Protein AF-A0A9D6QDW4-F1 (afdb_monomer_lite)

Radius of gyration: 52.54 Å; chains: 1; bounding box: 96×68×148 Å

Foldseek 3Di:
DVCLVVLLVVLLVVLLLQLLQVQQVVPDDPPDPRPPQSVVCCVPPVCVSVVDPVSVVSSVVSNVVSVVVSVVVVCPVPVPPPVVVVVVVVVVVVVVLVVVLVVVVVVLVVVLVVLVVVLVVLLVVLVVVLVVLVVVLVVLVVCQVVQVVVLVVVLVVVQVVLVVVQVVDCVPDPDDDDPCSVPRPCPVPDPDHSVVVSVVSVVVSVVSVVVSVVVVVVSVVVNVVSVVVSVCCVPPPVVVVSVVVVVVVVVVVVVVPPPDPDPPPPPPPDDDDDDPDDDDDDDDDDDDDDDDDDDDDDDDDDDDDDDD

Sequence (308 aa):
MPALVLGGLLLLLFAFYIAHYRYALSHSALDAPVPDNILTSIAVHPFEPFQQLESLLLFVIALLIGIFSIARGAHWDDPYPGYGPRHRRVEEARERAHFVVQRLSNDVDSAKEAADEALSEVGRKSAEMVGSLRRAIARTQDNATAWDFTAAQMIAEGRDAIEIYRDANRAARSSPAPGYFDEDAFEDTEPLKSAEVLDALTTAFSRATSNITACKSQLAGARAQLEAEYHSFYDDELAPFLKGIENAATVHVRTEFSDAPGPRSRVDLTAPEDDFEAEDEEDETELEAEEIAPRTSLSFFSRRGARH

Secondary structure (DSSP, 8-state):
-HHHHHHHHHHHHHHHHHHHHHHHHHSS-TTSPP-TTHHHHHHH-TTGGGGSHHHHHHHHHHHHHHHHHHHHHTTSS-SSTTHHHHHHHHHHHHHHHHHHHHHHHHHHHHHHHHHHHHHHHHHHHHHHHHHHHHHHHHHHHHHHHHHHHHHHHHHHHHHHHHHHHHHHHHHH-SSPPPGGGGS-TTTT-PPPPHHHHHHHHHHHHHHHHHHHHHHHHHHHHHHHHHHHHHHHIIIIIIHHHHHHHHHHHHHHHHHHT--S------------------------------------------------

Structure (mmCIF, N/CA/C/O backbone):
data_AF-A0A9D6QDW4-F1
#
_entry.id   AF-A0A9D6QDW4-F1
#
loop_
_atom_site.group_PDB
_atom_site.id
_atom_site.type_symbol
_atom_site.label_atom_id
_atom_site.label_alt_id
_atom_site.label_comp_id
_atom_site.label_asym_id
_atom_site.label_entity_id
_atom_site.label_seq_id
_atom_site.pdbx_PDB_ins_code
_atom_site.Cartn_x
_atom_site.Cartn_y
_atom_site.Cartn_z
_atom_site.occupancy
_atom_site.B_iso_or_equiv
_atom_site.auth_seq_id
_atom_site.auth_comp_id
_atom_site.auth_asym_id
_atom_site.auth_atom_id
_atom_site.pdbx_PDB_model_num
ATOM 1 N N . MET A 1 1 ? 18.714 0.525 -55.223 1.00 56.41 1 MET A N 1
ATOM 2 C CA . MET A 1 1 ? 18.776 -0.076 -56.577 1.00 56.41 1 MET A CA 1
ATOM 3 C C . MET A 1 1 ? 17.885 0.623 -57.609 1.00 56.41 1 MET A C 1
ATOM 5 O O . MET A 1 1 ? 18.456 1.063 -58.600 1.00 56.41 1 MET A O 1
ATOM 9 N N . PRO A 1 2 ? 16.561 0.818 -57.423 1.00 73.38 2 PRO A N 1
ATOM 10 C CA . PRO A 1 2 ? 15.719 1.409 -58.478 1.00 73.38 2 PRO A CA 1
ATOM 11 C C . PRO A 1 2 ? 16.101 2.859 -58.830 1.00 73.38 2 PRO A C 1
ATOM 13 O O . PRO A 1 2 ? 16.116 3.217 -60.002 1.00 73.38 2 PRO A O 1
ATOM 16 N N . ALA A 1 3 ? 16.510 3.664 -57.842 1.00 73.50 3 ALA A N 1
ATOM 17 C CA . ALA A 1 3 ? 16.919 5.055 -58.058 1.00 73.50 3 ALA A CA 1
ATOM 18 C C . ALA A 1 3 ? 18.211 5.206 -58.888 1.00 73.50 3 ALA A C 1
ATOM 20 O O . ALA A 1 3 ? 18.312 6.123 -59.696 1.00 73.50 3 ALA A O 1
ATOM 21 N N . LEU A 1 4 ? 19.177 4.289 -58.741 1.00 79.75 4 LEU A N 1
ATOM 22 C CA . LEU A 1 4 ? 20.425 4.309 -59.519 1.00 79.75 4 LEU A CA 1
ATOM 23 C C . LEU A 1 4 ? 20.189 3.910 -60.977 1.00 79.75 4 LEU A C 1
ATOM 25 O O . LEU A 1 4 ? 20.747 4.529 -61.877 1.00 79.75 4 LEU A O 1
ATOM 29 N N . VAL A 1 5 ? 19.336 2.909 -61.209 1.00 83.50 5 VAL A N 1
ATOM 30 C CA . VAL A 1 5 ? 18.963 2.473 -62.563 1.00 83.50 5 VAL A CA 1
ATOM 31 C C . VAL A 1 5 ? 18.177 3.570 -63.279 1.00 83.50 5 VAL A C 1
ATOM 33 O O . VAL A 1 5 ? 18.495 3.908 -64.416 1.00 83.50 5 VAL A O 1
ATOM 36 N N . LEU A 1 6 ? 17.199 4.176 -62.599 1.00 86.62 6 LEU A N 1
ATOM 37 C CA . LEU A 1 6 ? 16.407 5.274 -63.150 1.00 86.62 6 LEU A CA 1
ATOM 38 C C . LEU A 1 6 ? 17.263 6.524 -63.414 1.00 86.62 6 LEU A C 1
ATOM 40 O O . LEU A 1 6 ? 17.158 7.123 -64.481 1.00 86.62 6 LEU A O 1
ATOM 44 N N . GLY A 1 7 ? 18.141 6.890 -62.474 1.00 85.25 7 GLY A N 1
ATOM 45 C CA . GLY A 1 7 ? 19.059 8.020 -62.623 1.00 85.25 7 GLY A CA 1
ATOM 46 C C . GLY A 1 7 ? 20.078 7.810 -63.744 1.00 85.25 7 GLY A C 1
ATOM 47 O O . GLY A 1 7 ? 20.304 8.717 -64.541 1.00 85.25 7 GLY A O 1
ATOM 48 N N . GLY A 1 8 ? 20.640 6.602 -63.860 1.00 87.00 8 GLY A N 1
ATOM 49 C CA . GLY A 1 8 ? 21.545 6.236 -64.951 1.00 87.00 8 GLY A CA 1
ATOM 50 C C . GLY A 1 8 ? 20.864 6.266 -66.321 1.00 87.00 8 GLY A C 1
ATOM 51 O O . GLY A 1 8 ? 21.434 6.794 -67.274 1.00 87.00 8 GLY A O 1
ATOM 52 N N . LEU A 1 9 ? 19.623 5.773 -66.415 1.00 88.94 9 LEU A N 1
ATOM 53 C CA . LEU A 1 9 ? 18.821 5.842 -67.639 1.00 88.94 9 LEU A CA 1
ATOM 54 C C . LEU A 1 9 ? 18.536 7.295 -68.045 1.00 88.94 9 LEU A C 1
ATOM 56 O O . LEU A 1 9 ? 18.733 7.660 -69.201 1.00 88.94 9 LEU A O 1
ATOM 60 N N . LEU A 1 10 ? 18.107 8.133 -67.097 1.00 88.19 10 LEU A N 1
ATOM 61 C CA . LEU A 1 10 ? 17.785 9.538 -67.352 1.00 88.19 10 LEU A CA 1
ATOM 62 C C . LEU A 1 10 ? 19.024 10.345 -67.765 1.00 88.19 10 LEU A C 1
ATOM 64 O O . LEU A 1 10 ? 18.948 11.159 -68.682 1.00 88.19 10 LEU A O 1
ATOM 68 N N . LEU A 1 11 ? 20.174 10.072 -67.146 1.00 89.81 11 LEU A N 1
ATOM 69 C CA . LEU A 1 11 ? 21.463 10.645 -67.527 1.00 89.81 11 LEU A CA 1
ATOM 70 C C . LEU A 1 11 ? 21.844 10.261 -68.957 1.00 89.81 11 LEU A C 1
ATOM 72 O O . LEU A 1 11 ? 22.229 11.131 -69.736 1.00 89.81 11 LEU A O 1
ATOM 76 N N . LEU A 1 12 ? 21.719 8.981 -69.316 1.00 88.12 12 LEU A N 1
ATOM 77 C CA . LEU A 1 12 ? 22.044 8.499 -70.656 1.00 88.12 12 LEU A CA 1
ATOM 78 C C . LEU A 1 12 ? 21.143 9.166 -71.700 1.00 88.12 12 LEU A C 1
ATOM 80 O O . LEU A 1 12 ? 21.650 9.694 -72.686 1.00 88.12 12 LEU A O 1
ATOM 84 N N . LEU A 1 13 ? 19.832 9.230 -71.451 1.00 88.88 13 LEU A N 1
ATOM 85 C CA . LEU A 1 13 ? 18.884 9.931 -72.322 1.00 88.88 13 LEU A CA 1
ATOM 86 C C . LEU A 1 13 ? 19.234 11.416 -72.475 1.00 88.88 13 LEU A C 1
ATOM 88 O O . LEU A 1 13 ? 19.214 11.939 -73.587 1.00 88.88 13 LEU A O 1
ATOM 92 N N . PHE A 1 14 ? 19.605 12.085 -71.383 1.00 88.25 14 PHE A N 1
ATOM 93 C CA . PHE A 1 14 ? 20.001 13.490 -71.399 1.00 88.25 14 PHE A CA 1
ATOM 94 C C . PHE A 1 14 ? 21.305 13.726 -72.178 1.00 88.25 14 PHE A C 1
ATOM 96 O O . PHE A 1 14 ? 21.383 14.647 -72.991 1.00 88.25 14 PHE A O 1
ATOM 103 N N . ALA A 1 15 ? 22.314 12.872 -71.994 1.00 88.56 15 ALA A N 1
ATOM 104 C CA . ALA A 1 15 ? 23.570 12.950 -72.736 1.00 88.56 15 ALA A CA 1
ATOM 105 C C . ALA A 1 15 ? 23.348 12.709 -74.240 1.00 88.56 15 ALA A C 1
ATOM 107 O O . ALA A 1 15 ? 23.861 13.462 -75.070 1.00 88.56 15 ALA A O 1
ATOM 108 N N . PHE A 1 16 ? 22.529 11.712 -74.597 1.00 86.94 16 PHE A N 1
ATOM 109 C CA . PHE A 1 16 ? 22.128 11.452 -75.983 1.00 86.94 16 PHE A CA 1
ATOM 110 C C . PHE A 1 16 ? 21.376 12.635 -76.594 1.00 86.94 16 PHE A C 1
ATOM 112 O O . PHE A 1 16 ? 21.664 13.021 -77.728 1.00 86.94 16 PHE A O 1
ATOM 119 N N . TYR A 1 17 ? 20.458 13.236 -75.836 1.00 86.88 17 TYR A N 1
ATOM 120 C CA . TYR A 1 17 ? 19.709 14.413 -76.257 1.00 86.88 17 TYR A CA 1
ATOM 121 C C . TYR A 1 17 ? 20.633 15.597 -76.564 1.00 86.88 17 TYR A C 1
ATOM 123 O O . TYR A 1 17 ? 20.521 16.190 -77.633 1.00 86.88 17 TYR A O 1
ATOM 131 N N . ILE A 1 18 ? 21.599 15.902 -75.688 1.00 86.25 18 ILE A N 1
ATOM 132 C CA . ILE A 1 18 ? 22.571 16.987 -75.911 1.00 86.25 18 ILE A CA 1
ATOM 133 C C . ILE A 1 18 ? 23.413 16.734 -77.166 1.00 86.25 18 ILE A C 1
ATOM 135 O O . ILE A 1 18 ? 23.622 17.654 -77.958 1.00 86.25 18 ILE A O 1
ATOM 139 N N . ALA A 1 19 ? 23.882 15.500 -77.365 1.00 86.88 19 ALA A N 1
ATOM 140 C CA . ALA A 1 19 ? 24.696 15.143 -78.525 1.00 86.88 19 ALA A CA 1
ATOM 141 C C . ALA A 1 19 ? 23.929 15.337 -79.845 1.00 86.88 19 ALA A C 1
ATOM 143 O O . ALA A 1 19 ? 24.454 15.932 -80.787 1.00 86.88 19 ALA A O 1
ATOM 144 N N . HIS A 1 20 ? 22.666 14.899 -79.892 1.00 84.19 20 HIS A N 1
ATOM 145 C CA . HIS A 1 20 ? 21.803 15.058 -81.066 1.00 84.19 20 HIS A CA 1
ATOM 146 C C . HIS A 1 20 ? 21.373 16.510 -81.279 1.00 84.19 20 HIS A C 1
ATOM 148 O O . HIS A 1 20 ? 21.355 16.976 -82.414 1.00 84.19 20 HIS A O 1
ATOM 154 N N . TYR A 1 21 ? 21.094 17.250 -80.204 1.00 84.44 21 TYR A N 1
ATOM 155 C CA . TYR A 1 21 ? 20.798 18.681 -80.265 1.00 84.44 21 TYR A CA 1
ATOM 156 C C . TYR A 1 21 ? 21.977 19.465 -80.855 1.00 84.44 21 TYR A C 1
ATOM 158 O O . TYR A 1 21 ? 21.799 20.273 -81.766 1.00 84.44 21 TYR A O 1
ATOM 166 N N . ARG A 1 22 ? 23.207 19.180 -80.401 1.00 84.50 22 ARG A N 1
ATOM 167 C CA . ARG A 1 22 ? 24.418 19.809 -80.946 1.00 84.50 22 ARG A CA 1
ATOM 168 C C . ARG A 1 22 ? 24.632 19.461 -82.417 1.00 84.50 22 ARG A C 1
ATOM 170 O O . ARG A 1 22 ? 24.929 20.360 -83.199 1.00 84.50 22 ARG A O 1
ATOM 177 N N . TYR A 1 23 ? 24.492 18.189 -82.780 1.00 83.44 23 TYR A N 1
ATOM 178 C CA . TYR A 1 23 ? 24.670 17.730 -84.157 1.00 83.44 23 TYR A CA 1
ATOM 179 C C . TYR A 1 23 ? 23.640 18.341 -85.117 1.00 83.44 23 TYR A C 1
ATOM 181 O O . TYR A 1 23 ? 23.986 18.777 -86.212 1.00 83.44 23 TYR A O 1
ATOM 189 N N . ALA A 1 24 ? 22.383 18.453 -84.685 1.00 81.62 24 ALA A N 1
ATOM 190 C CA . ALA A 1 24 ? 21.341 19.084 -85.482 1.00 81.62 24 ALA A CA 1
ATOM 191 C C . ALA A 1 24 ? 21.611 20.588 -85.678 1.00 81.62 24 ALA A C 1
ATOM 193 O O . ALA A 1 24 ? 21.410 21.113 -86.772 1.00 81.62 24 ALA A O 1
ATOM 194 N N . LEU A 1 25 ? 22.143 21.275 -84.659 1.00 79.44 25 LEU A N 1
ATOM 195 C CA . LEU A 1 25 ? 22.567 22.674 -84.773 1.00 79.44 25 LEU A CA 1
ATOM 196 C C . LEU A 1 25 ? 23.769 22.873 -85.705 1.00 79.44 25 LEU A C 1
ATOM 198 O O . LEU A 1 25 ? 23.826 23.890 -86.387 1.00 79.44 25 LEU A O 1
ATOM 202 N N . SER A 1 26 ? 24.726 21.941 -85.751 1.00 76.06 26 SER A N 1
ATOM 203 C CA . SER A 1 26 ? 25.895 22.067 -86.636 1.00 76.06 26 SER A CA 1
ATOM 204 C C . SER A 1 26 ? 25.569 21.832 -88.115 1.00 76.06 26 SER A C 1
ATOM 206 O O . SER A 1 26 ? 26.317 22.299 -88.970 1.00 76.06 26 SER A O 1
ATOM 208 N N . HIS A 1 27 ? 24.455 21.155 -88.414 1.00 73.88 27 HIS A N 1
ATOM 209 C CA . HIS A 1 27 ? 23.999 20.842 -89.775 1.00 73.88 27 HIS A CA 1
ATOM 210 C C . HIS A 1 27 ? 22.782 21.673 -90.223 1.00 73.88 27 HIS A C 1
ATOM 212 O O . HIS A 1 27 ? 22.289 21.492 -91.336 1.00 73.88 27 HIS A O 1
ATOM 218 N N . SER A 1 28 ? 22.304 22.599 -89.385 1.00 71.00 28 SER A N 1
ATOM 219 C CA . SER A 1 28 ? 21.231 23.536 -89.738 1.00 71.00 28 SER A CA 1
ATOM 220 C C . SER A 1 28 ? 21.803 24.797 -90.394 1.00 71.00 28 SER A C 1
ATOM 222 O O . SER A 1 28 ? 22.840 25.313 -89.980 1.00 71.00 28 SER A O 1
ATOM 224 N N . ALA A 1 29 ? 21.130 25.314 -91.426 1.00 62.25 29 ALA A N 1
ATOM 225 C CA . ALA A 1 29 ? 21.487 26.595 -92.035 1.00 62.25 29 ALA A CA 1
ATOM 226 C C . ALA A 1 29 ? 21.288 27.746 -91.029 1.00 62.25 29 ALA A C 1
ATOM 228 O O . ALA A 1 29 ? 20.365 27.688 -90.220 1.00 62.25 29 ALA A O 1
ATOM 229 N N . LEU A 1 30 ? 22.116 28.799 -91.101 1.00 57.56 30 LEU A N 1
ATOM 230 C CA . LEU A 1 30 ? 22.137 29.895 -90.112 1.00 57.56 30 LEU A CA 1
ATOM 231 C C . LEU A 1 30 ? 20.788 30.630 -89.914 1.00 57.56 30 LEU A C 1
ATOM 233 O O . LEU A 1 30 ? 20.622 31.263 -88.877 1.00 57.56 30 LEU A O 1
ATOM 237 N N . ASP A 1 31 ? 19.840 30.511 -90.852 1.00 55.47 31 ASP A N 1
ATOM 238 C CA . ASP A 1 31 ? 18.503 31.137 -90.809 1.00 55.47 31 ASP A CA 1
ATOM 239 C C . ASP A 1 31 ? 17.338 30.133 -90.636 1.00 55.47 31 ASP A C 1
ATOM 241 O O . ASP A 1 31 ? 16.167 30.507 -90.740 1.00 55.47 31 ASP A O 1
ATOM 245 N N . ALA A 1 32 ? 17.615 28.844 -90.406 1.00 57.09 32 ALA A N 1
ATOM 246 C CA . ALA A 1 32 ? 16.566 27.837 -90.232 1.00 57.09 32 ALA A CA 1
ATOM 247 C C . ALA A 1 32 ? 16.042 27.804 -88.776 1.00 57.09 32 ALA A C 1
ATOM 249 O O . ALA A 1 32 ? 16.844 27.892 -87.842 1.00 57.09 32 ALA A O 1
ATOM 250 N N . PRO A 1 33 ? 14.719 27.643 -88.550 1.00 59.09 33 PRO A N 1
ATOM 251 C CA . PRO A 1 33 ? 14.171 27.392 -87.217 1.00 59.09 33 PRO A CA 1
ATOM 252 C C . PRO A 1 33 ? 14.820 26.160 -86.573 1.00 59.09 33 PRO A C 1
ATOM 254 O O . PRO A 1 33 ? 15.246 25.243 -87.278 1.00 59.09 33 PRO A O 1
ATOM 257 N N . VAL A 1 34 ? 14.879 26.139 -85.236 1.00 60.75 34 VAL A N 1
ATOM 258 C CA . VAL A 1 34 ? 15.390 25.000 -84.451 1.00 60.75 34 VAL A CA 1
ATOM 259 C C . VAL A 1 34 ? 14.785 23.695 -84.992 1.00 60.75 34 VAL A C 1
ATOM 261 O O . VAL A 1 34 ? 13.578 23.653 -85.218 1.00 60.75 34 VAL A O 1
ATOM 264 N N . PRO A 1 35 ? 15.581 22.637 -85.222 1.00 61.91 35 PRO A N 1
ATOM 265 C CA . PRO A 1 35 ? 15.066 21.400 -85.794 1.00 61.91 35 PRO A CA 1
ATOM 266 C C . PRO A 1 35 ? 13.983 20.795 -84.886 1.00 61.91 35 PRO A C 1
ATOM 268 O O . PRO A 1 35 ? 14.283 20.284 -83.810 1.00 61.91 35 PRO A O 1
ATOM 271 N N . ASP A 1 36 ? 12.725 20.819 -85.334 1.00 63.00 36 ASP A N 1
ATOM 272 C CA . ASP A 1 36 ? 11.539 20.418 -84.549 1.00 63.00 36 ASP A CA 1
ATOM 273 C C . ASP A 1 36 ? 11.498 18.916 -84.184 1.00 63.00 36 ASP A C 1
ATOM 275 O O . ASP A 1 36 ? 10.658 18.464 -83.409 1.00 63.00 36 ASP A O 1
ATOM 279 N N . ASN A 1 37 ? 12.432 18.120 -84.712 1.00 71.00 37 ASN A N 1
ATOM 280 C CA . ASN A 1 37 ? 12.325 16.665 -84.800 1.00 71.00 37 ASN A CA 1
ATOM 281 C C . ASN A 1 37 ? 13.507 15.897 -84.171 1.00 71.00 37 ASN A C 1
ATOM 283 O O . ASN A 1 37 ? 13.756 14.743 -84.523 1.00 71.00 37 ASN A O 1
ATOM 287 N N . ILE A 1 38 ? 14.220 16.484 -83.204 1.00 76.25 38 ILE A N 1
ATOM 288 C CA . ILE A 1 38 ? 15.402 15.870 -82.551 1.00 76.25 38 ILE A CA 1
ATOM 289 C C . ILE A 1 38 ? 15.082 14.505 -81.923 1.00 76.25 38 ILE A C 1
ATOM 291 O O . ILE A 1 38 ? 15.886 13.581 -81.980 1.00 76.25 38 ILE A O 1
ATOM 295 N N . LEU A 1 39 ? 13.878 14.328 -81.373 1.00 76.25 39 LEU A N 1
ATOM 296 C CA . LEU A 1 39 ? 13.462 13.036 -80.817 1.00 76.25 39 LEU A CA 1
ATOM 297 C C . LEU A 1 39 ? 13.318 11.951 -81.894 1.00 76.25 39 LEU A C 1
ATOM 299 O O . LEU A 1 39 ? 13.620 10.787 -81.638 1.00 76.25 39 LEU A O 1
ATOM 303 N N . THR A 1 40 ? 12.902 12.323 -83.108 1.00 77.00 40 THR A N 1
ATOM 304 C CA . THR A 1 40 ? 12.833 11.377 -84.231 1.00 77.00 40 THR A CA 1
ATOM 305 C C . THR A 1 40 ? 14.217 11.055 -84.793 1.00 77.00 40 THR A C 1
ATOM 307 O O . THR A 1 40 ? 14.457 9.903 -85.145 1.00 77.00 40 THR A O 1
ATOM 310 N N . SER A 1 41 ? 15.161 12.008 -84.803 1.00 73.31 41 SER A N 1
ATOM 311 C CA . SER A 1 41 ? 16.535 11.731 -85.250 1.00 73.31 41 SER A CA 1
ATOM 312 C C . SER A 1 41 ? 17.272 10.793 -84.293 1.00 73.31 41 SER A C 1
ATOM 314 O O . SER A 1 41 ? 17.941 9.873 -84.754 1.00 73.31 41 SER A O 1
ATOM 316 N N . ILE A 1 42 ? 17.051 10.931 -82.979 1.00 80.69 42 ILE A N 1
ATOM 317 C CA . ILE A 1 42 ? 17.553 9.988 -81.965 1.00 80.69 42 ILE A CA 1
ATOM 318 C C . ILE A 1 42 ? 17.054 8.557 -82.233 1.00 80.69 42 ILE A C 1
ATOM 320 O O . ILE A 1 42 ? 17.801 7.600 -82.043 1.00 80.69 42 ILE A O 1
ATOM 324 N N . ALA A 1 43 ? 15.802 8.393 -82.675 1.00 79.62 43 ALA A N 1
ATOM 325 C CA . ALA A 1 43 ? 15.201 7.078 -82.904 1.00 79.62 43 ALA A CA 1
ATOM 326 C C . ALA A 1 43 ? 15.641 6.421 -84.223 1.00 79.62 43 ALA A C 1
ATOM 328 O O . ALA A 1 43 ? 15.781 5.201 -84.285 1.00 79.62 43 ALA A O 1
ATOM 329 N N . VAL A 1 44 ? 15.838 7.214 -85.279 1.00 81.56 44 VAL A N 1
ATOM 330 C CA . VAL A 1 44 ? 16.122 6.707 -86.632 1.00 81.56 44 VAL A CA 1
ATOM 331 C C . VAL A 1 44 ? 17.630 6.593 -86.895 1.00 81.56 44 VAL A C 1
ATOM 333 O O . VAL A 1 44 ? 18.066 5.633 -87.533 1.00 81.56 44 VAL A O 1
ATOM 336 N N . HIS A 1 45 ? 18.442 7.516 -86.366 1.00 81.00 45 HIS A N 1
ATOM 337 C CA . HIS A 1 45 ? 19.890 7.590 -86.608 1.00 81.00 45 HIS A CA 1
ATOM 338 C C . HIS A 1 45 ? 20.694 7.828 -85.309 1.00 81.00 45 HIS A C 1
ATOM 340 O O . HIS A 1 45 ? 21.369 8.845 -85.159 1.00 81.00 45 HIS A O 1
ATOM 346 N N . PRO A 1 46 ? 20.698 6.864 -84.369 1.00 78.94 46 PRO A N 1
ATOM 347 C CA . PRO A 1 46 ? 21.195 7.067 -83.001 1.00 78.94 46 PRO A CA 1
ATOM 348 C C . PRO A 1 46 ? 22.706 7.328 -82.875 1.00 78.94 46 PRO A C 1
ATOM 350 O O . PRO A 1 46 ? 23.159 7.808 -81.835 1.00 78.94 46 PRO A O 1
ATOM 353 N N . PHE A 1 47 ? 23.503 6.978 -83.891 1.00 83.25 47 PHE A N 1
ATOM 354 C CA . PHE A 1 47 ? 24.970 7.066 -83.836 1.00 83.25 47 PHE A CA 1
ATOM 355 C C .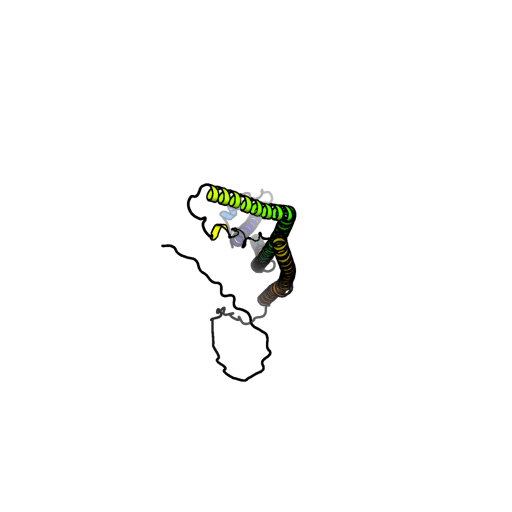 PHE A 1 47 ? 25.579 8.109 -84.780 1.00 83.25 47 PHE A C 1
ATOM 357 O O . PHE A 1 47 ? 26.795 8.297 -84.785 1.00 83.25 47 PHE A O 1
ATOM 364 N N . GLU A 1 48 ? 24.754 8.800 -85.563 1.00 80.75 48 GLU A N 1
ATOM 365 C CA . GLU A 1 48 ? 25.196 9.807 -86.531 1.00 80.75 48 GLU A CA 1
ATOM 366 C C . GLU A 1 48 ? 25.936 10.996 -85.876 1.00 80.75 48 GLU A C 1
ATOM 368 O O . GLU A 1 48 ? 27.009 11.366 -86.362 1.00 80.75 48 GLU A O 1
ATOM 373 N N . PRO A 1 49 ? 25.504 11.513 -84.702 1.00 79.00 49 PRO A N 1
ATOM 374 C CA . PRO A 1 49 ? 26.213 12.592 -84.009 1.00 79.00 49 PRO A CA 1
ATOM 375 C C . PRO A 1 49 ? 27.655 12.277 -83.615 1.00 79.00 49 PRO A C 1
ATOM 377 O O . PRO A 1 49 ? 28.466 13.193 -83.486 1.00 79.00 49 PRO A O 1
ATOM 380 N N . PHE A 1 50 ? 28.000 11.001 -83.419 1.00 80.56 50 PHE A N 1
ATOM 381 C CA . PHE A 1 50 ? 29.339 10.600 -82.976 1.00 80.56 50 PHE A CA 1
ATOM 382 C C . PHE A 1 50 ? 30.388 10.643 -84.089 1.00 80.56 50 PHE A C 1
ATOM 384 O O . PHE A 1 50 ? 31.574 10.471 -83.812 1.00 80.56 50 PHE A O 1
ATOM 391 N N . GLN A 1 51 ? 29.980 10.909 -85.332 1.00 83.81 51 GLN A N 1
ATOM 392 C CA . GLN A 1 51 ? 30.911 11.178 -86.428 1.00 83.81 51 GLN A CA 1
ATOM 393 C C . GLN A 1 51 ? 31.589 12.550 -86.279 1.00 83.81 51 GLN A C 1
ATOM 395 O O . GLN A 1 51 ? 32.696 12.748 -86.779 1.00 83.81 51 GLN A O 1
ATOM 400 N N . GLN A 1 52 ? 30.961 13.490 -85.556 1.00 84.00 52 GLN A N 1
ATOM 401 C CA . GLN A 1 52 ? 31.530 14.802 -85.264 1.00 84.00 52 GLN A CA 1
ATOM 402 C C . GLN A 1 52 ? 32.222 14.801 -83.893 1.00 84.00 52 GLN A C 1
ATOM 404 O O . GLN A 1 52 ? 31.594 14.559 -82.859 1.00 84.00 52 GLN A O 1
ATOM 409 N N . LEU A 1 53 ? 33.515 15.147 -83.878 1.00 83.56 53 LEU A N 1
ATOM 410 C CA . LEU A 1 53 ? 34.343 15.161 -82.664 1.00 83.56 53 LEU A CA 1
ATOM 411 C C . LEU A 1 53 ? 33.739 16.033 -81.546 1.00 83.56 53 LEU A C 1
ATOM 413 O O . LEU A 1 53 ? 33.779 15.657 -80.379 1.00 83.56 53 LEU A O 1
ATOM 417 N N . GLU A 1 54 ? 33.150 17.179 -81.895 1.00 84.75 54 GLU A N 1
ATOM 418 C CA . GLU A 1 54 ? 32.558 18.114 -80.927 1.00 84.75 54 GLU A CA 1
ATOM 419 C C . GLU A 1 54 ? 31.346 17.528 -80.187 1.00 84.75 54 GLU A C 1
ATOM 421 O O . GLU A 1 54 ? 31.232 17.669 -78.968 1.00 84.75 54 GLU A O 1
ATOM 426 N N . SER A 1 55 ? 30.449 16.850 -80.908 1.00 84.50 55 SER A N 1
ATOM 427 C CA . SER A 1 55 ? 29.249 16.226 -80.337 1.00 84.50 55 SER A CA 1
ATOM 428 C C . SER A 1 55 ? 29.609 15.003 -79.492 1.00 84.50 55 SER A C 1
ATOM 430 O O . SER A 1 55 ? 29.035 14.803 -78.420 1.00 84.50 55 SER A O 1
ATOM 432 N N . LEU A 1 56 ? 30.617 14.235 -79.921 1.00 86.44 56 LEU A N 1
ATOM 433 C CA . LEU A 1 56 ? 31.198 13.148 -79.132 1.00 86.44 56 LEU A CA 1
ATOM 434 C C . LEU A 1 56 ? 31.816 13.669 -77.823 1.00 86.44 56 LEU A C 1
ATOM 436 O O . LEU A 1 56 ? 31.591 13.094 -76.760 1.00 86.44 56 LEU A O 1
ATOM 440 N N . LEU A 1 57 ? 32.561 14.775 -77.876 1.00 86.94 57 LEU A N 1
ATOM 441 C CA . LEU A 1 57 ? 33.205 15.362 -76.701 1.00 86.94 57 LEU A CA 1
ATOM 442 C C . LEU A 1 57 ? 32.179 15.880 -75.680 1.00 86.94 57 LEU A C 1
ATOM 444 O O . LEU A 1 57 ? 32.316 15.605 -74.488 1.00 86.94 57 LEU A O 1
ATOM 448 N N . LEU A 1 58 ? 31.118 16.559 -76.130 1.00 85.31 58 LEU A N 1
ATOM 449 C CA . LEU A 1 58 ? 30.035 17.004 -75.243 1.00 85.31 58 LEU A CA 1
ATOM 450 C C . LEU A 1 58 ? 29.280 15.835 -74.601 1.00 85.31 58 LEU A C 1
ATOM 452 O O . LEU A 1 58 ? 28.964 15.902 -73.413 1.00 85.31 58 LEU A O 1
ATOM 456 N N . PHE A 1 59 ? 29.041 14.754 -75.350 1.00 88.00 59 PHE A N 1
ATOM 457 C CA . PHE A 1 59 ? 28.448 13.531 -74.810 1.00 88.00 59 PHE A CA 1
ATOM 458 C C . PHE A 1 59 ? 29.295 12.942 -73.673 1.00 88.00 59 PHE A C 1
ATOM 460 O O . PHE A 1 59 ? 28.774 12.655 -72.595 1.00 88.00 59 PHE A O 1
ATOM 467 N N . VAL A 1 60 ? 30.610 12.813 -73.885 1.00 89.19 60 VAL A N 1
ATOM 468 C CA . VAL A 1 60 ? 31.539 12.271 -72.881 1.00 89.19 60 VAL A CA 1
ATOM 469 C C . VAL A 1 60 ? 31.601 13.162 -71.639 1.00 89.19 60 VAL A C 1
ATOM 471 O O . VAL A 1 60 ? 31.562 12.650 -70.522 1.00 89.19 60 VAL A O 1
ATOM 474 N N . ILE A 1 61 ? 31.644 14.487 -71.799 1.00 89.62 61 ILE A N 1
ATOM 475 C CA . ILE A 1 61 ? 31.661 15.420 -70.661 1.00 89.62 61 ILE A CA 1
ATOM 476 C C . ILE A 1 61 ? 30.355 15.338 -69.860 1.00 89.62 61 ILE A C 1
ATOM 478 O O . ILE A 1 61 ? 30.401 15.254 -68.632 1.00 89.62 61 ILE A O 1
ATOM 482 N N . ALA A 1 62 ? 29.199 15.315 -70.531 1.00 87.19 62 ALA A N 1
ATOM 483 C CA . ALA A 1 62 ? 27.900 15.171 -69.872 1.00 87.19 62 ALA A CA 1
ATOM 484 C C . ALA A 1 62 ? 27.798 13.844 -69.102 1.00 87.19 62 ALA A C 1
ATOM 486 O O . ALA A 1 62 ? 27.318 13.820 -67.966 1.00 87.19 62 ALA A O 1
ATOM 487 N N . LEU A 1 63 ? 28.317 12.758 -69.684 1.00 89.38 63 LEU A N 1
ATOM 488 C CA . LEU A 1 63 ? 28.389 11.448 -69.042 1.00 89.38 63 LEU A CA 1
ATOM 489 C C . LEU A 1 63 ? 29.279 11.480 -67.791 1.00 89.38 63 LEU A C 1
ATOM 491 O O . LEU A 1 63 ? 28.861 11.005 -66.738 1.00 89.38 63 LEU A O 1
ATOM 495 N N . LEU A 1 64 ? 30.472 12.080 -67.873 1.00 90.50 64 LEU A N 1
ATOM 496 C CA . LEU A 1 64 ? 31.394 12.193 -66.740 1.00 90.50 64 LEU A CA 1
ATOM 497 C C . LEU A 1 64 ? 30.792 13.008 -65.590 1.00 90.50 64 LEU A C 1
ATOM 499 O O . LEU A 1 64 ? 30.780 12.535 -64.454 1.00 90.50 64 LEU A O 1
ATOM 503 N N . ILE A 1 65 ? 30.253 14.199 -65.874 1.00 89.44 65 ILE A N 1
ATOM 504 C CA . ILE A 1 65 ? 29.619 15.053 -64.856 1.00 89.44 65 ILE A CA 1
ATOM 505 C C . ILE A 1 65 ? 28.445 14.318 -64.208 1.00 89.44 65 ILE A C 1
ATOM 507 O O . ILE A 1 65 ? 28.335 14.291 -62.984 1.00 89.44 65 ILE A O 1
ATOM 511 N N . GLY A 1 66 ? 27.597 13.674 -65.011 1.00 87.44 66 GLY A N 1
ATOM 512 C CA . GLY A 1 66 ? 26.460 12.928 -64.496 1.00 87.44 66 GLY A CA 1
ATOM 513 C C . GLY A 1 66 ? 26.873 11.737 -63.621 1.00 87.44 66 GLY A C 1
ATOM 514 O O . GLY A 1 66 ? 26.283 11.537 -62.561 1.00 87.44 66 GLY A O 1
ATOM 515 N N . ILE A 1 67 ? 27.909 10.980 -64.006 1.00 86.94 67 ILE A N 1
ATOM 516 C CA . ILE A 1 67 ? 28.440 9.874 -63.193 1.00 86.94 67 ILE A CA 1
ATOM 517 C C . ILE A 1 67 ? 28.949 10.408 -61.849 1.00 86.94 67 ILE A C 1
ATOM 519 O O . ILE A 1 67 ? 28.609 9.844 -60.809 1.00 86.94 67 ILE A O 1
ATOM 523 N N . PHE A 1 68 ? 29.695 11.519 -61.840 1.00 86.88 68 PHE A N 1
ATOM 524 C CA . PHE A 1 68 ? 30.152 12.149 -60.597 1.00 86.88 68 PHE A CA 1
ATOM 525 C C . PHE A 1 68 ? 28.990 12.656 -59.732 1.00 86.88 68 PHE A C 1
ATOM 527 O O . PHE A 1 68 ? 29.016 12.473 -58.514 1.00 86.88 68 PHE A O 1
ATOM 534 N N . SER A 1 69 ? 27.952 13.242 -60.331 1.00 85.88 69 SER A N 1
ATOM 535 C CA . SER A 1 69 ? 26.752 13.686 -59.614 1.00 85.88 69 SER A CA 1
ATOM 536 C C . SER A 1 69 ? 25.960 12.525 -59.014 1.00 85.88 69 SER A C 1
ATOM 538 O O . SER A 1 69 ? 25.548 12.624 -57.861 1.00 85.88 69 SER A O 1
ATOM 540 N N . ILE A 1 70 ? 25.781 11.413 -59.737 1.00 83.06 70 ILE A N 1
ATOM 541 C CA . ILE A 1 70 ? 25.112 10.211 -59.213 1.00 83.06 70 ILE A CA 1
ATOM 542 C C . ILE A 1 70 ? 25.944 9.584 -58.090 1.00 83.06 70 ILE A C 1
ATOM 544 O O . ILE A 1 70 ? 25.402 9.257 -57.034 1.00 83.06 70 ILE A O 1
ATOM 548 N N . ALA A 1 71 ? 27.262 9.463 -58.279 1.00 79.44 71 ALA A N 1
ATOM 549 C CA . ALA A 1 71 ? 28.165 8.941 -57.258 1.00 79.44 71 ALA A CA 1
ATOM 550 C C . ALA A 1 71 ? 28.129 9.795 -55.981 1.00 79.44 71 ALA A C 1
ATOM 552 O O . ALA A 1 71 ? 28.080 9.256 -54.877 1.00 79.44 71 ALA A O 1
ATOM 553 N N . ARG A 1 72 ? 28.089 11.126 -56.114 1.00 79.88 72 ARG A N 1
ATOM 554 C CA . ARG A 1 72 ? 28.003 12.050 -54.977 1.00 79.88 72 ARG A CA 1
ATOM 555 C C . ARG A 1 72 ? 26.617 12.069 -54.329 1.00 79.88 72 ARG A C 1
ATOM 557 O O . ARG A 1 72 ? 26.534 12.120 -53.108 1.00 79.88 72 ARG A O 1
ATOM 564 N N . GLY A 1 73 ? 25.548 11.980 -55.119 1.00 77.38 73 GLY A N 1
ATOM 565 C CA . GLY A 1 73 ? 24.171 11.901 -54.627 1.00 77.38 73 GLY A CA 1
ATOM 566 C C . GLY A 1 73 ? 23.888 10.613 -53.850 1.00 77.38 73 GLY A C 1
ATOM 567 O O . GLY A 1 73 ? 23.131 10.635 -52.886 1.00 77.38 73 GLY A O 1
ATOM 568 N N . ALA A 1 74 ? 24.558 9.508 -54.187 1.00 70.38 74 ALA A N 1
ATOM 569 C CA . ALA A 1 74 ? 24.482 8.274 -53.403 1.00 70.38 74 ALA A CA 1
ATOM 570 C C . ALA A 1 74 ? 25.060 8.416 -51.977 1.00 70.38 74 ALA A C 1
ATOM 572 O O . ALA A 1 74 ? 24.687 7.644 -51.101 1.00 70.38 74 ALA A O 1
ATOM 573 N N . HIS A 1 75 ? 25.926 9.408 -51.737 1.00 67.38 75 HIS A N 1
ATOM 574 C CA . HIS A 1 75 ? 26.531 9.708 -50.432 1.00 67.38 75 HIS A CA 1
ATOM 575 C C . HIS A 1 75 ? 25.839 10.876 -49.697 1.00 67.38 75 HIS A C 1
ATOM 577 O O . HIS A 1 75 ? 26.353 11.359 -48.694 1.00 67.38 75 HIS A O 1
ATOM 583 N N . TRP A 1 76 ? 24.707 11.388 -50.200 1.00 66.88 76 TRP A N 1
ATOM 584 C CA . TRP A 1 76 ? 23.997 12.514 -49.571 1.00 66.88 76 TRP A CA 1
ATOM 585 C C . TRP A 1 76 ? 23.078 12.107 -48.415 1.00 66.88 76 TRP A C 1
ATOM 587 O O . TRP A 1 76 ? 22.889 12.903 -47.503 1.00 66.88 76 TRP A O 1
ATOM 597 N N . ASP A 1 77 ? 22.511 10.899 -48.451 1.00 65.19 77 ASP A N 1
ATOM 598 C CA . ASP A 1 77 ? 21.587 10.408 -47.412 1.00 65.19 77 ASP A CA 1
ATOM 599 C C . ASP A 1 77 ? 22.325 10.012 -46.120 1.00 65.19 77 ASP A C 1
ATOM 601 O O . ASP A 1 77 ? 21.792 10.090 -45.018 1.00 65.19 77 ASP A O 1
ATOM 605 N N . ASP A 1 78 ? 23.595 9.631 -46.256 1.00 62.81 78 ASP A N 1
ATOM 606 C CA . ASP A 1 78 ? 24.475 9.310 -45.144 1.00 62.81 78 ASP A CA 1
ATOM 607 C C . ASP A 1 78 ? 25.881 9.833 -45.475 1.00 62.81 78 ASP A C 1
ATOM 609 O O . ASP A 1 78 ? 26.567 9.234 -46.312 1.00 62.81 78 ASP A O 1
ATOM 613 N N . PRO A 1 79 ? 26.330 10.942 -44.851 1.00 67.75 79 PRO A N 1
ATOM 614 C CA . PRO A 1 79 ? 27.696 11.442 -45.008 1.00 67.75 79 PRO A CA 1
ATOM 615 C C . PRO A 1 79 ? 28.754 10.376 -44.680 1.00 67.75 79 PRO A C 1
ATOM 617 O O . PRO A 1 79 ? 29.889 10.477 -45.147 1.00 67.75 79 PRO A O 1
ATOM 620 N N . TYR A 1 80 ? 28.371 9.356 -43.898 1.00 67.81 80 TYR A N 1
ATOM 621 C CA . TYR A 1 80 ? 29.197 8.233 -43.475 1.00 67.81 80 TYR A CA 1
ATOM 622 C C . TYR A 1 80 ? 28.502 6.904 -43.807 1.00 67.81 80 TYR A C 1
ATOM 624 O O . TYR A 1 80 ? 27.867 6.312 -42.935 1.00 67.81 80 TYR A O 1
ATOM 632 N N . PRO A 1 81 ? 28.618 6.398 -45.050 1.00 67.56 81 PRO A N 1
ATOM 633 C CA . PRO A 1 81 ? 27.837 5.259 -45.525 1.00 67.56 81 PRO A CA 1
ATOM 634 C C . PRO A 1 81 ? 27.864 4.074 -44.549 1.00 67.56 81 PRO A C 1
ATOM 636 O O . PRO A 1 81 ? 28.910 3.481 -44.288 1.00 67.56 81 PRO A O 1
ATOM 639 N N . GLY A 1 82 ? 26.684 3.723 -44.027 1.00 72.12 82 GLY A N 1
ATOM 640 C CA . GLY A 1 82 ? 26.497 2.624 -43.076 1.00 72.12 82 GLY A CA 1
ATOM 641 C C . GLY A 1 82 ? 26.229 3.069 -41.637 1.00 72.12 82 GLY A C 1
ATOM 642 O O . GLY A 1 82 ? 25.942 2.213 -40.793 1.00 72.12 82 GLY A O 1
ATOM 643 N N . TYR A 1 83 ? 26.258 4.373 -41.352 1.00 76.56 83 TYR A N 1
ATOM 644 C CA . TYR A 1 83 ? 25.925 4.933 -40.046 1.00 76.56 83 TYR A CA 1
ATOM 645 C C . TYR A 1 83 ? 24.411 4.962 -39.804 1.00 76.56 83 TYR A C 1
ATOM 647 O O . TYR A 1 83 ? 23.962 4.590 -38.721 1.00 76.56 83 TYR A O 1
ATOM 655 N N . GLY A 1 84 ? 23.600 5.284 -40.817 1.00 78.81 84 GLY A N 1
ATOM 656 C CA . GLY A 1 84 ? 22.139 5.390 -40.689 1.00 78.81 84 GLY A CA 1
ATOM 657 C C . GLY A 1 84 ? 21.456 4.154 -40.069 1.00 78.81 84 GLY A C 1
ATOM 658 O O . GLY A 1 84 ? 20.763 4.277 -39.056 1.00 78.81 84 GLY A O 1
ATOM 659 N N . PRO A 1 85 ? 21.659 2.929 -40.601 1.00 79.31 85 PRO A N 1
ATOM 660 C CA . PRO A 1 85 ? 21.110 1.709 -40.002 1.00 79.31 85 PRO A CA 1
ATOM 661 C C . PRO A 1 85 ? 21.637 1.411 -38.591 1.00 79.31 85 PRO A C 1
ATOM 663 O O . PRO A 1 85 ? 20.935 0.792 -37.796 1.00 79.31 85 PRO A O 1
ATOM 666 N N . ARG A 1 86 ? 22.870 1.819 -38.266 1.00 80.62 86 ARG A N 1
ATOM 667 C CA . ARG A 1 86 ? 23.456 1.627 -36.930 1.00 80.62 86 ARG A CA 1
ATOM 668 C C . ARG A 1 86 ? 22.841 2.589 -35.921 1.00 80.62 86 ARG A C 1
ATOM 670 O O . ARG A 1 86 ? 22.426 2.142 -34.860 1.00 80.62 86 ARG A O 1
ATOM 677 N N . HIS A 1 87 ? 22.710 3.862 -36.283 1.00 80.25 87 HIS A N 1
ATOM 678 C CA . HIS A 1 87 ? 22.073 4.873 -35.448 1.00 80.25 87 HIS A CA 1
ATOM 679 C C . HIS A 1 87 ? 20.628 4.491 -35.103 1.00 80.25 87 HIS A C 1
ATOM 681 O O . HIS A 1 87 ? 20.258 4.518 -33.935 1.00 80.25 87 HIS A O 1
ATOM 687 N N . ARG A 1 88 ? 19.853 4.002 -36.084 1.00 81.38 88 ARG A N 1
ATOM 688 C CA . ARG A 1 88 ? 18.492 3.495 -35.836 1.00 81.38 88 ARG A CA 1
ATOM 689 C C . ARG A 1 88 ? 18.453 2.346 -34.826 1.00 81.38 88 ARG A C 1
ATOM 691 O O . ARG A 1 88 ? 17.634 2.374 -33.920 1.00 81.38 88 ARG A O 1
ATOM 698 N N . ARG A 1 89 ? 19.369 1.373 -34.923 1.00 80.94 89 ARG A N 1
ATOM 699 C CA . ARG A 1 89 ? 19.454 0.266 -33.948 1.00 80.94 89 ARG A CA 1
ATOM 700 C C . ARG A 1 89 ? 19.807 0.746 -32.537 1.00 80.94 89 ARG A C 1
ATOM 702 O O . ARG A 1 89 ? 19.322 0.165 -31.570 1.00 80.94 89 ARG A O 1
ATOM 709 N N . VAL A 1 90 ? 20.651 1.774 -32.421 1.00 81.88 90 VAL A N 1
ATOM 710 C CA . VAL A 1 90 ? 21.002 2.384 -31.128 1.00 81.88 90 VAL A CA 1
ATOM 711 C C . VAL A 1 90 ? 19.796 3.101 -30.527 1.00 81.88 90 VAL A C 1
ATOM 713 O O . VAL A 1 90 ? 19.499 2.872 -29.359 1.00 81.88 90 VAL A O 1
ATOM 716 N N . GLU A 1 91 ? 19.072 3.897 -31.314 1.00 83.06 91 GLU A N 1
ATOM 717 C CA . GLU A 1 91 ? 17.853 4.560 -30.834 1.00 83.06 91 GLU A CA 1
ATOM 718 C C . GLU A 1 91 ? 16.771 3.551 -30.432 1.00 83.06 91 GLU A C 1
ATOM 720 O O . GLU A 1 91 ? 16.247 3.628 -29.327 1.00 83.06 91 GLU A O 1
ATOM 725 N N . GLU A 1 92 ? 16.524 2.509 -31.231 1.00 83.69 92 GLU A N 1
ATOM 726 C CA . GLU A 1 92 ? 15.583 1.438 -30.861 1.00 83.69 92 GLU A CA 1
ATOM 727 C C . GLU A 1 92 ? 15.992 0.709 -29.567 1.00 83.69 92 GLU A C 1
ATOM 729 O O . GLU A 1 92 ? 15.152 0.304 -28.760 1.00 83.69 92 GLU A O 1
ATOM 734 N N . ALA A 1 93 ? 17.292 0.488 -29.347 1.00 79.94 93 ALA A N 1
ATOM 735 C CA . ALA A 1 93 ? 17.783 -0.090 -28.098 1.00 79.94 93 ALA A CA 1
ATOM 736 C C . ALA A 1 93 ? 17.578 0.865 -26.912 1.00 79.94 93 ALA A C 1
ATOM 738 O O . ALA A 1 93 ? 17.145 0.423 -25.847 1.00 79.94 93 ALA A O 1
ATOM 739 N N . ARG A 1 94 ? 17.828 2.162 -27.112 1.00 82.12 94 ARG A N 1
ATOM 740 C CA . ARG A 1 94 ? 17.635 3.207 -26.106 1.00 82.12 94 ARG A CA 1
ATOM 741 C C . ARG A 1 94 ? 16.166 3.354 -25.713 1.00 82.12 94 ARG A C 1
ATOM 743 O O . ARG A 1 94 ? 15.858 3.386 -24.525 1.00 82.12 94 ARG A O 1
ATOM 750 N N . GLU A 1 95 ? 15.261 3.389 -26.685 1.00 85.50 95 GLU A N 1
ATOM 751 C CA . GLU A 1 95 ? 13.817 3.446 -26.445 1.00 85.50 95 GLU A CA 1
ATOM 752 C C . GLU A 1 95 ? 13.329 2.226 -25.657 1.00 85.50 95 GLU A C 1
ATOM 754 O O . GLU A 1 95 ? 12.605 2.376 -24.673 1.00 85.50 95 GLU A O 1
ATOM 759 N N . ARG A 1 96 ? 13.778 1.014 -26.021 1.00 84.31 96 ARG A N 1
ATOM 760 C CA . ARG A 1 96 ? 13.444 -0.209 -25.268 1.00 84.31 96 ARG A CA 1
ATOM 761 C C . ARG A 1 96 ? 13.957 -0.164 -23.833 1.00 84.31 96 ARG A C 1
ATOM 763 O O . ARG A 1 96 ? 13.223 -0.549 -22.927 1.00 84.31 96 ARG A O 1
ATOM 770 N N . ALA A 1 97 ? 15.184 0.309 -23.620 1.00 79.88 97 ALA A N 1
ATOM 771 C CA . ALA A 1 97 ? 15.736 0.463 -22.279 1.00 79.88 97 ALA A CA 1
ATOM 772 C C . ALA A 1 97 ? 14.904 1.454 -21.449 1.00 79.88 97 ALA A C 1
ATOM 774 O O . ALA A 1 97 ? 14.480 1.115 -20.347 1.00 79.88 97 ALA A O 1
ATOM 775 N N . HIS A 1 98 ? 14.583 2.629 -22.003 1.00 84.88 98 HIS A N 1
ATOM 776 C CA . HIS A 1 98 ? 13.718 3.607 -21.337 1.00 84.88 98 HIS A CA 1
ATOM 777 C C . HIS A 1 98 ? 12.341 3.035 -20.996 1.00 84.88 98 HIS A C 1
ATOM 779 O O . HIS A 1 98 ? 11.851 3.252 -19.890 1.00 84.88 98 HIS A O 1
ATOM 785 N N . PHE A 1 99 ? 11.740 2.267 -21.905 1.00 88.56 99 PHE A N 1
ATOM 786 C CA . PHE A 1 99 ? 10.454 1.625 -21.662 1.00 88.56 99 PHE A CA 1
ATOM 787 C C . PHE A 1 99 ? 10.507 0.633 -20.491 1.00 88.56 99 PHE A C 1
ATOM 789 O O . PHE A 1 99 ? 9.620 0.640 -19.639 1.00 88.56 99 PHE A O 1
ATOM 796 N N . VAL A 1 100 ? 11.548 -0.205 -20.423 1.00 85.56 100 VAL A N 1
ATOM 797 C CA . VAL A 1 100 ? 11.726 -1.166 -19.322 1.00 85.56 100 VAL A CA 1
ATOM 798 C C . VAL A 1 100 ? 11.914 -0.443 -17.989 1.00 85.56 100 VAL A C 1
ATOM 800 O O . VAL A 1 100 ? 11.259 -0.811 -17.018 1.00 85.56 100 VAL A O 1
ATOM 803 N N . VAL A 1 101 ? 12.742 0.607 -17.954 1.00 83.94 101 VAL A N 1
ATOM 804 C CA . VAL A 1 101 ? 12.952 1.428 -16.749 1.00 83.94 101 VAL A CA 1
ATOM 805 C C . VAL A 1 101 ? 11.644 2.037 -16.273 1.00 83.94 101 VAL A C 1
ATOM 807 O O . VAL A 1 101 ? 11.273 1.869 -15.118 1.00 83.94 101 VAL A O 1
ATOM 810 N N . GLN A 1 102 ? 10.915 2.697 -17.172 1.00 88.06 102 GLN A N 1
ATOM 811 C CA . GLN A 1 102 ? 9.661 3.352 -16.824 1.00 88.06 102 GLN A CA 1
ATOM 812 C C . GLN A 1 102 ? 8.619 2.351 -16.318 1.00 88.06 102 GLN A C 1
ATOM 814 O O . GLN A 1 102 ? 7.904 2.635 -15.361 1.00 88.06 102 GLN A O 1
ATOM 819 N N . ARG A 1 103 ? 8.543 1.168 -16.936 1.00 90.56 103 ARG A N 1
ATOM 820 C CA . ARG A 1 103 ? 7.650 0.103 -16.480 1.00 90.56 103 ARG A CA 1
ATOM 821 C C . ARG A 1 103 ? 8.019 -0.379 -15.079 1.00 90.56 103 ARG A C 1
ATOM 823 O O . ARG A 1 103 ? 7.134 -0.467 -14.240 1.00 90.56 103 ARG A O 1
ATOM 830 N N . LEU A 1 104 ? 9.298 -0.657 -14.828 1.00 85.06 104 LEU A N 1
ATOM 831 C CA . LEU A 1 104 ? 9.754 -1.121 -13.520 1.00 85.06 104 LEU A CA 1
ATOM 832 C C 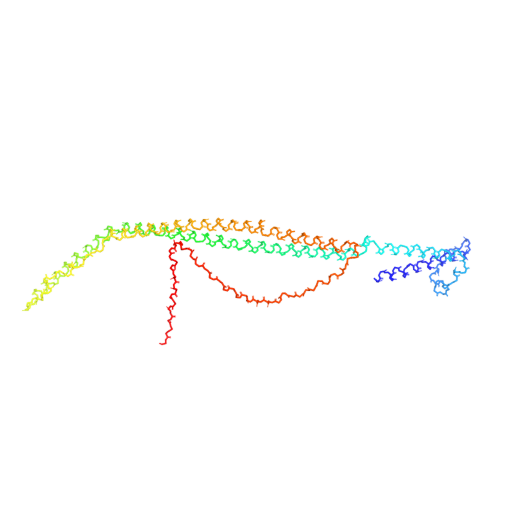. LEU A 1 104 ? 9.496 -0.071 -12.433 1.00 85.06 104 LEU A C 1
ATOM 834 O O . LEU A 1 104 ? 8.991 -0.418 -11.372 1.00 85.06 104 LEU A O 1
ATOM 838 N N . SER A 1 105 ? 9.768 1.208 -12.712 1.00 85.31 105 SER A N 1
ATOM 839 C CA . SER A 1 105 ? 9.454 2.297 -11.782 1.00 85.31 105 SER A CA 1
ATOM 840 C C . SER A 1 105 ? 7.962 2.364 -11.456 1.00 85.31 105 SER A C 1
ATOM 842 O O . SER A 1 105 ? 7.601 2.413 -10.285 1.00 85.31 105 SER A O 1
ATOM 844 N N . ASN A 1 106 ? 7.094 2.266 -12.468 1.00 91.38 106 ASN A N 1
ATOM 845 C CA . ASN A 1 106 ? 5.646 2.254 -12.255 1.00 91.38 106 ASN A CA 1
ATOM 846 C C . ASN A 1 106 ? 5.180 1.041 -11.427 1.00 91.38 106 ASN A C 1
ATOM 848 O O . ASN A 1 106 ? 4.284 1.179 -10.596 1.00 91.38 106 ASN A O 1
ATOM 852 N N . ASP A 1 107 ? 5.763 -0.141 -11.652 1.00 87.75 107 ASP A N 1
ATOM 853 C CA . ASP A 1 107 ? 5.422 -1.357 -10.903 1.00 87.75 107 ASP A CA 1
ATOM 854 C C . ASP A 1 107 ? 5.805 -1.207 -9.415 1.00 87.75 107 ASP A C 1
ATOM 856 O O . ASP A 1 107 ? 5.021 -1.565 -8.532 1.00 87.75 107 ASP A O 1
ATOM 860 N N . VAL A 1 108 ? 6.975 -0.620 -9.128 1.00 84.81 108 VAL A N 1
ATOM 861 C CA . VAL A 1 108 ? 7.429 -0.331 -7.756 1.00 84.81 108 VAL A CA 1
ATOM 862 C C . VAL A 1 108 ? 6.548 0.729 -7.089 1.00 84.81 108 VAL A C 1
ATOM 864 O O . VAL A 1 108 ? 6.130 0.541 -5.945 1.00 84.81 108 VAL A O 1
ATOM 867 N N . ASP A 1 109 ? 6.212 1.808 -7.797 1.00 87.94 109 ASP A N 1
ATOM 868 C CA . ASP A 1 109 ? 5.335 2.865 -7.279 1.00 87.94 109 ASP A CA 1
ATOM 869 C C . ASP A 1 109 ? 3.941 2.317 -6.949 1.00 87.94 109 ASP A C 1
ATOM 871 O O . ASP A 1 109 ? 3.410 2.567 -5.867 1.00 87.94 109 ASP A O 1
ATOM 875 N N . SER A 1 110 ? 3.379 1.478 -7.825 1.00 93.94 110 SER A N 1
ATOM 876 C CA . SER A 1 110 ? 2.093 0.824 -7.577 1.00 93.94 110 SER A CA 1
ATOM 877 C C . SER A 1 110 ? 2.139 -0.111 -6.365 1.00 93.94 110 SER A C 1
ATOM 879 O O . SER A 1 110 ? 1.186 -0.143 -5.581 1.00 93.94 110 SER A O 1
ATOM 881 N N . ALA A 1 111 ? 3.228 -0.865 -6.187 1.00 85.56 111 ALA A N 1
ATOM 882 C CA . ALA A 1 111 ? 3.402 -1.729 -5.022 1.00 85.56 111 ALA A CA 1
ATOM 883 C C . ALA A 1 111 ? 3.493 -0.913 -3.720 1.00 85.56 111 ALA A C 1
ATOM 885 O O . ALA A 1 111 ? 2.883 -1.288 -2.715 1.00 85.56 111 ALA A O 1
ATOM 886 N N . LYS A 1 112 ? 4.194 0.227 -3.749 1.00 86.88 112 LYS A N 1
ATOM 887 C CA . LYS A 1 112 ? 4.278 1.164 -2.623 1.00 86.88 112 LYS A CA 1
ATOM 888 C C . LYS A 1 112 ? 2.915 1.756 -2.274 1.00 86.88 112 LYS A C 1
ATOM 890 O O . LYS A 1 112 ? 2.528 1.719 -1.109 1.00 86.88 112 LYS A O 1
ATOM 895 N N . GLU A 1 113 ? 2.172 2.257 -3.258 1.00 91.44 113 GLU A N 1
ATOM 896 C CA . GLU A 1 113 ? 0.829 2.808 -3.039 1.00 91.44 113 GLU A CA 1
ATOM 897 C C . GLU A 1 113 ? -0.117 1.767 -2.426 1.00 91.44 113 GLU A C 1
ATOM 899 O O . GLU A 1 113 ? -0.845 2.066 -1.478 1.00 91.44 113 GLU A O 1
ATOM 904 N N . ALA A 1 114 ? -0.068 0.519 -2.907 1.00 90.81 114 ALA A N 1
ATOM 905 C CA . ALA A 1 114 ? -0.858 -0.573 -2.346 1.00 90.81 114 ALA A CA 1
ATOM 906 C C . ALA A 1 114 ? -0.485 -0.877 -0.883 1.00 90.81 114 ALA A C 1
ATOM 908 O O . ALA A 1 114 ? -1.368 -1.135 -0.059 1.00 90.81 114 ALA A O 1
ATOM 909 N N . ALA A 1 115 ? 0.808 -0.833 -0.547 1.00 80.94 115 ALA A N 1
ATOM 910 C CA . ALA A 1 115 ? 1.277 -1.008 0.823 1.00 80.94 115 ALA A CA 1
ATOM 911 C C . ALA A 1 115 ? 0.820 0.145 1.734 1.00 80.94 115 ALA A C 1
ATOM 913 O O . ALA A 1 115 ? 0.284 -0.107 2.815 1.00 80.94 115 ALA A O 1
ATOM 914 N N . ASP A 1 116 ? 0.962 1.395 1.290 1.00 86.75 116 ASP A N 1
ATOM 915 C CA . ASP A 1 116 ? 0.521 2.581 2.032 1.00 86.75 116 ASP A CA 1
ATOM 916 C C . ASP A 1 116 ? -0.992 2.569 2.298 1.00 86.75 116 ASP A C 1
ATOM 918 O O . ASP A 1 116 ? -1.429 2.852 3.420 1.00 86.75 116 ASP A O 1
ATOM 922 N N . GLU A 1 117 ? -1.796 2.182 1.306 1.00 93.12 117 GLU A N 1
ATOM 923 C CA . GLU A 1 117 ? -3.247 2.051 1.456 1.00 93.12 117 GLU A CA 1
ATOM 924 C C . GLU A 1 117 ? -3.606 0.957 2.473 1.00 93.12 117 GLU A C 1
ATOM 926 O O . GLU A 1 117 ? -4.430 1.174 3.366 1.00 93.12 117 GLU A O 1
ATOM 931 N N . ALA A 1 118 ? -2.942 -0.202 2.414 1.00 86.50 118 ALA A N 1
ATOM 932 C CA . ALA A 1 118 ? -3.154 -1.277 3.380 1.00 86.50 118 ALA A CA 1
ATOM 933 C C . ALA A 1 118 ? -2.815 -0.836 4.818 1.00 86.50 118 ALA A C 1
ATOM 935 O O . ALA A 1 118 ? -3.578 -1.114 5.750 1.00 86.50 118 ALA A O 1
ATOM 936 N N . LEU A 1 119 ? -1.707 -0.111 5.007 1.00 84.25 119 LEU A N 1
ATOM 937 C CA . LEU A 1 119 ? -1.306 0.439 6.307 1.00 84.25 119 LEU A CA 1
ATOM 938 C C . LEU A 1 119 ? -2.320 1.480 6.816 1.00 84.25 119 LEU A C 1
ATOM 940 O O . LEU A 1 119 ? -2.710 1.451 7.989 1.00 84.25 119 LEU A O 1
ATOM 944 N N . SER A 1 120 ? -2.781 2.372 5.936 1.00 89.06 120 SER A N 1
ATOM 945 C CA . SER A 1 120 ? -3.798 3.388 6.237 1.00 89.06 120 SER A CA 1
ATOM 946 C C . SER A 1 120 ? -5.115 2.752 6.689 1.00 89.06 120 SER A C 1
ATOM 948 O O . SER A 1 120 ? -5.681 3.125 7.725 1.00 89.06 120 SER A O 1
ATOM 950 N N . GLU A 1 121 ? -5.565 1.718 5.981 1.00 91.50 121 GLU A N 1
ATOM 951 C CA . GLU A 1 121 ? -6.794 0.992 6.283 1.00 91.50 121 GLU A CA 1
ATOM 952 C C . GLU A 1 121 ? -6.740 0.297 7.653 1.00 91.50 121 GLU A C 1
ATOM 954 O O . GLU A 1 121 ? -7.703 0.357 8.429 1.00 91.50 121 GLU A O 1
ATOM 959 N N . VAL A 1 122 ? -5.602 -0.314 8.004 1.00 86.94 122 VAL A N 1
ATOM 960 C CA . VAL A 1 122 ? -5.385 -0.880 9.348 1.00 86.94 122 VAL A CA 1
ATOM 961 C C . VAL A 1 122 ? -5.442 0.221 10.412 1.00 86.94 122 VAL A C 1
ATOM 963 O O . VAL A 1 122 ? -6.083 0.044 11.457 1.00 86.94 122 VAL A O 1
ATOM 966 N N . GLY A 1 123 ? -4.833 1.380 10.147 1.00 86.44 123 GLY A N 1
ATOM 967 C CA . GLY A 1 123 ? -4.876 2.544 11.033 1.00 86.44 123 GLY A CA 1
ATOM 968 C C . GLY A 1 123 ? -6.301 3.051 11.284 1.00 86.44 123 GLY A C 1
ATOM 969 O O . GLY A 1 123 ? -6.688 3.273 12.440 1.00 86.44 123 GLY A O 1
ATOM 970 N N . ARG A 1 124 ? -7.105 3.171 10.220 1.00 90.19 124 ARG A N 1
ATOM 971 C CA . ARG A 1 124 ? -8.510 3.602 10.273 1.00 90.19 124 ARG A CA 1
ATOM 972 C C . ARG A 1 124 ? -9.374 2.625 11.068 1.00 90.19 124 ARG A C 1
ATOM 974 O O . ARG A 1 124 ? -10.015 3.034 12.038 1.00 90.19 124 ARG A O 1
ATOM 981 N N . LYS A 1 125 ? -9.332 1.331 10.730 1.00 89.56 125 LYS A N 1
ATOM 982 C CA . LYS A 1 125 ? -10.072 0.274 11.447 1.00 89.56 125 LYS A CA 1
ATOM 983 C C . LYS A 1 125 ? -9.733 0.246 12.933 1.00 89.56 125 LYS A C 1
ATOM 985 O O . LYS A 1 125 ? -10.621 0.137 13.777 1.00 89.56 125 LYS A O 1
ATOM 990 N N . SER A 1 126 ? -8.455 0.403 13.270 1.00 85.00 126 SER A N 1
ATOM 991 C CA . SER A 1 126 ? -8.004 0.446 14.663 1.00 85.00 126 SER A CA 1
ATOM 992 C C . SER A 1 126 ? -8.613 1.624 15.428 1.00 85.00 126 SER A C 1
ATOM 994 O O . SER A 1 126 ? -9.087 1.453 16.552 1.00 85.00 126 SER A O 1
ATOM 996 N N . ALA A 1 127 ? -8.659 2.815 14.823 1.00 86.25 127 ALA A N 1
ATOM 997 C CA . ALA A 1 127 ? -9.276 3.990 15.437 1.00 86.25 127 ALA A CA 1
ATOM 998 C C . ALA A 1 127 ? -10.796 3.823 15.629 1.00 86.25 127 ALA A C 1
ATOM 1000 O O . ALA A 1 127 ? -11.329 4.162 16.689 1.00 86.25 127 ALA A O 1
ATOM 1001 N N . GLU A 1 128 ? -11.486 3.251 14.639 1.00 90.94 128 GLU A N 1
ATOM 1002 C CA . GLU A 1 128 ? -12.921 2.956 14.715 1.00 90.94 128 GLU A CA 1
ATOM 1003 C C . GLU A 1 128 ? -13.246 1.971 15.842 1.00 90.94 128 GLU A C 1
ATOM 1005 O O . GLU A 1 128 ? -14.173 2.212 16.625 1.00 90.94 128 GLU A O 1
ATOM 1010 N N . MET A 1 129 ? -12.451 0.904 15.983 1.00 85.44 129 MET A N 1
ATOM 1011 C CA . MET A 1 129 ? -12.604 -0.068 17.067 1.00 85.44 129 MET A CA 1
ATOM 1012 C C . MET A 1 129 ? -12.451 0.591 18.440 1.00 85.44 129 MET A C 1
ATOM 1014 O O . MET A 1 129 ? -13.332 0.413 19.283 1.00 85.44 129 MET A O 1
ATOM 1018 N N . VAL A 1 130 ? -11.419 1.420 18.656 1.00 86.81 130 VAL A N 1
ATOM 1019 C CA . VAL A 1 130 ? -11.239 2.165 19.922 1.00 86.81 130 VAL A CA 1
ATOM 1020 C C . VAL A 1 130 ? -12.444 3.057 20.211 1.00 86.81 130 VAL A C 1
ATOM 1022 O O . VAL A 1 130 ? -12.964 3.061 21.329 1.00 86.81 130 VAL A O 1
ATOM 1025 N N . GLY A 1 131 ? -12.928 3.784 19.202 1.00 88.25 131 GLY A N 1
ATOM 1026 C CA . GLY A 1 131 ? -14.111 4.633 19.333 1.00 88.25 131 GLY A CA 1
ATOM 1027 C C . GLY A 1 131 ? -15.375 3.838 19.676 1.00 88.25 131 GLY A C 1
ATOM 1028 O O . GLY A 1 131 ? -16.190 4.273 20.492 1.00 88.25 131 GLY A O 1
ATOM 1029 N N . SER A 1 132 ? -15.549 2.651 19.087 1.00 88.94 132 SER A N 1
ATOM 1030 C CA . SER A 1 132 ? -16.660 1.746 19.403 1.00 88.94 132 SER A CA 1
ATOM 1031 C C . SER A 1 132 ? -16.591 1.225 20.841 1.00 88.94 132 SER A C 1
ATOM 1033 O O . SER A 1 132 ? -17.600 1.268 21.547 1.00 88.94 132 SER A O 1
ATOM 1035 N N . LEU A 1 133 ? -15.398 0.842 21.303 1.00 85.19 133 LEU A N 1
ATOM 1036 C CA . LEU A 1 133 ? -15.169 0.291 22.635 1.00 85.19 133 LEU A CA 1
ATOM 1037 C C . LEU A 1 133 ? -15.395 1.357 23.714 1.00 85.19 133 LEU A C 1
ATOM 1039 O O . LEU A 1 133 ? -16.082 1.109 24.702 1.00 85.19 133 LEU A O 1
ATOM 1043 N N . ARG A 1 134 ? -14.921 2.587 23.475 1.00 89.06 134 ARG A N 1
ATOM 1044 C CA . ARG A 1 134 ? -15.151 3.730 24.371 1.00 89.06 134 ARG A CA 1
ATOM 1045 C C . ARG A 1 134 ? -16.640 4.049 24.524 1.00 89.06 134 ARG A C 1
ATOM 1047 O O . ARG A 1 134 ? -17.103 4.300 25.632 1.00 89.06 134 ARG A O 1
ATOM 1054 N N . ARG A 1 135 ? -17.405 4.001 23.426 1.00 90.81 135 ARG A N 1
ATOM 1055 C CA . ARG A 1 135 ? -18.870 4.168 23.461 1.00 90.81 135 ARG A CA 1
ATOM 1056 C C . ARG A 1 135 ? -19.570 3.023 24.188 1.00 90.81 135 ARG A C 1
ATOM 1058 O O . ARG A 1 135 ? -20.568 3.264 24.857 1.00 90.81 135 ARG A O 1
ATOM 1065 N N . ALA A 1 136 ? -19.084 1.791 24.044 1.00 86.06 136 ALA A N 1
ATOM 1066 C CA . ALA A 1 136 ? -19.625 0.650 24.774 1.00 86.06 136 ALA A CA 1
ATOM 1067 C C . ALA A 1 136 ? -19.437 0.826 26.287 1.00 86.06 136 ALA A C 1
ATOM 1069 O O . ALA A 1 136 ? -20.415 0.718 27.013 1.00 86.06 136 ALA A O 1
ATOM 1070 N N . ILE A 1 137 ? -18.235 1.205 26.736 1.00 88.56 137 ILE A N 1
ATOM 1071 C CA . ILE A 1 137 ? -17.951 1.465 28.157 1.00 88.56 137 ILE A CA 1
ATOM 1072 C C . ILE A 1 137 ? -18.835 2.574 28.712 1.00 88.56 137 ILE A C 1
ATOM 1074 O O . ILE A 1 137 ? -19.452 2.371 29.750 1.00 88.56 137 ILE A O 1
ATOM 1078 N N . ALA A 1 138 ? -18.941 3.707 28.012 1.00 90.00 138 ALA A N 1
ATOM 1079 C CA . ALA A 1 138 ? -19.792 4.811 28.451 1.00 90.00 138 ALA A CA 1
ATOM 1080 C C . ALA A 1 138 ? -21.252 4.360 28.630 1.00 90.00 138 ALA A C 1
ATOM 1082 O O . ALA A 1 138 ? -21.846 4.584 29.676 1.00 90.00 138 ALA A O 1
ATOM 1083 N N . ARG A 1 139 ? -21.802 3.613 27.661 1.00 89.00 139 ARG A N 1
ATOM 1084 C CA . ARG A 1 139 ? -23.162 3.061 27.777 1.00 89.00 139 ARG A CA 1
ATOM 1085 C C . ARG A 1 139 ? -23.309 2.078 28.933 1.00 89.00 139 ARG A C 1
ATOM 1087 O O . ARG A 1 139 ? -24.355 2.068 29.573 1.00 89.00 139 ARG A O 1
ATOM 1094 N N . THR A 1 140 ? -22.307 1.242 29.192 1.00 87.81 140 THR A N 1
ATOM 1095 C CA . THR A 1 140 ? -22.339 0.338 30.347 1.00 87.81 140 THR A CA 1
ATOM 1096 C C . THR A 1 140 ? -22.298 1.128 31.652 1.00 87.81 140 THR A C 1
ATOM 1098 O O . THR A 1 140 ? -23.048 0.800 32.560 1.00 87.81 140 THR A O 1
ATOM 1101 N N . GLN A 1 141 ? -21.492 2.192 31.737 1.00 90.12 141 GLN A N 1
ATOM 1102 C CA . GLN A 1 141 ? -21.430 3.073 32.909 1.00 90.12 141 GLN A CA 1
ATOM 1103 C C . GLN A 1 141 ? -22.767 3.768 33.169 1.00 90.12 141 GLN A C 1
ATOM 1105 O O . GLN A 1 141 ? -23.243 3.753 34.300 1.00 90.12 141 GLN A O 1
ATOM 1110 N N . ASP A 1 142 ? -23.402 4.301 32.124 1.00 90.94 142 ASP A N 1
ATOM 1111 C CA . ASP A 1 142 ? -24.687 4.996 32.240 1.00 90.94 142 ASP A CA 1
ATOM 1112 C C . ASP A 1 142 ? -25.815 4.069 32.733 1.00 90.94 142 ASP A C 1
ATOM 1114 O O . ASP A 1 142 ? -26.729 4.517 33.421 1.00 90.94 142 ASP A O 1
ATOM 1118 N N . ASN A 1 143 ? -25.749 2.771 32.410 1.00 89.88 143 ASN A N 1
ATOM 1119 C CA . ASN A 1 143 ? -26.765 1.782 32.792 1.00 89.88 143 ASN A CA 1
ATOM 1120 C C . ASN A 1 143 ? -26.395 0.941 34.026 1.00 89.88 143 ASN A C 1
ATOM 1122 O O . ASN A 1 143 ? -27.211 0.140 34.477 1.00 89.88 143 ASN A O 1
ATOM 1126 N N . ALA A 1 144 ? -25.191 1.108 34.573 1.00 90.31 144 ALA A N 1
ATOM 1127 C CA . ALA A 1 144 ? -24.647 0.268 35.638 1.00 90.31 144 ALA A CA 1
ATOM 1128 C C . ALA A 1 144 ? -25.509 0.295 36.909 1.00 90.31 144 ALA A C 1
ATOM 1130 O O . ALA A 1 144 ? -25.909 -0.746 37.426 1.00 90.31 144 ALA A O 1
ATOM 1131 N N . THR A 1 145 ? -25.865 1.494 37.368 1.00 87.12 145 THR A N 1
ATOM 1132 C CA . THR A 1 145 ? -26.668 1.685 38.584 1.00 87.12 145 THR A CA 1
ATOM 1133 C C . THR A 1 145 ? -28.098 1.181 38.416 1.00 87.12 145 THR A C 1
ATOM 1135 O O . THR A 1 145 ? -28.653 0.580 39.334 1.00 87.12 145 THR A O 1
ATOM 1138 N N . ALA A 1 146 ? -28.689 1.394 37.236 1.00 90.88 146 ALA A N 1
ATOM 1139 C CA . ALA A 1 146 ? -30.015 0.887 36.907 1.00 90.88 146 ALA A CA 1
ATOM 1140 C C . ALA A 1 146 ? -30.031 -0.647 36.888 1.00 90.88 146 ALA A C 1
ATOM 1142 O O . ALA A 1 146 ? -30.936 -1.251 37.455 1.00 90.88 146 ALA A O 1
ATOM 1143 N N . TRP A 1 147 ? -29.006 -1.272 36.301 1.00 90.69 147 TRP A N 1
ATOM 1144 C CA . TRP A 1 147 ? -28.854 -2.725 36.287 1.00 90.69 147 TRP A CA 1
ATOM 1145 C C . TRP A 1 147 ? -28.768 -3.310 37.699 1.00 90.69 147 TRP A C 1
ATOM 1147 O O . TRP A 1 147 ? -29.527 -4.222 38.014 1.00 90.69 147 TRP A O 1
ATOM 1157 N N . ASP A 1 148 ? -27.899 -2.762 38.555 1.00 90.62 148 ASP A N 1
ATOM 1158 C CA . ASP A 1 148 ? -27.728 -3.244 39.934 1.00 90.62 148 ASP A CA 1
ATOM 1159 C C . ASP A 1 148 ? -29.032 -3.155 40.727 1.00 90.62 148 ASP A C 1
ATOM 1161 O O . ASP A 1 148 ? -29.413 -4.095 41.428 1.00 90.62 148 ASP A O 1
ATOM 1165 N N . PHE A 1 149 ? -29.744 -2.037 40.575 1.00 90.75 149 PHE A N 1
ATOM 1166 C CA . PHE A 1 149 ? -31.033 -1.832 41.219 1.00 90.75 149 PHE A CA 1
ATOM 1167 C C . PHE A 1 149 ? -32.076 -2.839 40.724 1.00 90.75 149 PHE A C 1
ATOM 1169 O O . PHE A 1 149 ? -32.720 -3.507 41.530 1.00 90.75 149 PHE A O 1
ATOM 1176 N N . THR A 1 150 ? -32.224 -2.989 39.405 1.00 92.06 150 THR A N 1
ATOM 1177 C CA . THR A 1 150 ? -33.200 -3.913 38.817 1.00 92.06 150 THR A CA 1
ATOM 1178 C C . THR A 1 150 ? -32.885 -5.371 39.150 1.00 92.06 150 THR A C 1
ATOM 1180 O O . THR A 1 150 ? -33.801 -6.127 39.459 1.00 92.06 150 THR A O 1
ATOM 1183 N N . ALA A 1 151 ? -31.612 -5.771 39.146 1.00 90.62 151 ALA A N 1
ATOM 1184 C CA . ALA A 1 151 ? -31.206 -7.127 39.504 1.00 90.62 151 ALA A CA 1
ATOM 1185 C C . ALA A 1 151 ? -31.533 -7.449 40.972 1.00 90.62 151 ALA A C 1
ATOM 1187 O O . ALA A 1 151 ? -32.096 -8.505 41.261 1.00 90.62 151 ALA A O 1
ATOM 1188 N N . ALA A 1 152 ? -31.253 -6.520 41.894 1.00 89.81 152 ALA A N 1
ATOM 1189 C CA . ALA A 1 152 ? -31.622 -6.674 43.299 1.00 89.81 152 ALA A CA 1
ATOM 1190 C C . ALA A 1 152 ? -33.149 -6.719 43.493 1.00 89.81 152 ALA A C 1
ATOM 1192 O O . ALA A 1 152 ? -33.650 -7.549 44.253 1.00 89.81 152 ALA A O 1
ATOM 1193 N N . GLN A 1 153 ? -33.889 -5.871 42.772 1.00 93.25 153 GLN A N 1
ATOM 1194 C CA . GLN A 1 153 ? -35.349 -5.835 42.819 1.00 93.25 153 GLN A CA 1
ATOM 1195 C C . GLN A 1 153 ? -35.973 -7.145 42.318 1.00 93.25 153 GLN A C 1
ATOM 1197 O O . GLN A 1 153 ? -36.861 -7.674 42.975 1.00 93.25 153 GLN A O 1
ATOM 1202 N N . MET A 1 154 ? -35.481 -7.713 41.212 1.00 92.50 154 MET A N 1
ATOM 1203 C CA . MET A 1 154 ? -35.976 -8.992 40.683 1.00 92.50 154 MET A CA 1
ATOM 1204 C C . MET A 1 154 ? -35.796 -10.149 41.673 1.00 92.50 154 MET A C 1
ATOM 1206 O O . MET A 1 154 ? -36.677 -10.998 41.785 1.00 92.50 154 MET A O 1
ATOM 1210 N N . ILE A 1 155 ? -34.679 -10.187 42.408 1.00 92.75 155 ILE A N 1
ATOM 1211 C CA . ILE A 1 155 ? -34.447 -11.210 43.439 1.00 92.75 155 ILE A CA 1
ATOM 1212 C C . ILE A 1 155 ? -35.400 -11.004 44.622 1.00 92.75 155 ILE A C 1
ATOM 1214 O O . ILE A 1 155 ? -35.969 -11.973 45.120 1.00 92.75 155 ILE A O 1
ATOM 1218 N N . ALA A 1 156 ? -35.600 -9.758 45.060 1.00 92.00 156 ALA A N 1
ATOM 1219 C CA . ALA A 1 156 ? -36.537 -9.444 46.138 1.00 92.00 156 ALA A CA 1
ATOM 1220 C C . ALA A 1 156 ? -37.981 -9.830 45.765 1.00 92.00 156 ALA A C 1
ATOM 1222 O O . ALA A 1 156 ? -38.616 -10.591 46.486 1.00 92.00 156 ALA A O 1
ATOM 1223 N N . GLU A 1 157 ? -38.459 -9.406 44.593 1.00 95.50 157 GLU A N 1
ATOM 1224 C CA . GLU A 1 157 ? -39.792 -9.762 44.089 1.00 95.50 157 GLU A CA 1
ATOM 1225 C C . GLU A 1 157 ? -39.944 -11.277 43.873 1.00 95.50 157 GLU A C 1
ATOM 1227 O O . GLU A 1 157 ? -41.011 -11.845 44.114 1.00 95.50 157 GLU A O 1
ATOM 1232 N N . GLY A 1 158 ? -38.873 -11.957 43.451 1.00 94.31 158 GLY A N 1
ATOM 1233 C CA . GLY A 1 158 ? -38.835 -13.412 43.335 1.00 94.31 158 GLY A CA 1
ATOM 1234 C C . GLY A 1 158 ? -39.006 -14.116 44.682 1.00 94.31 158 GLY A C 1
ATOM 1235 O O . GLY A 1 158 ? -39.774 -15.077 44.771 1.00 94.31 158 GLY A O 1
ATOM 1236 N N . ARG A 1 159 ? -38.331 -13.635 45.736 1.00 94.38 159 ARG A N 1
ATOM 1237 C CA . ARG A 1 159 ? -38.491 -14.151 47.107 1.00 94.38 159 ARG A CA 1
ATOM 1238 C C . ARG A 1 159 ? -39.925 -13.971 47.596 1.00 94.38 159 ARG A C 1
ATOM 1240 O O . ARG A 1 159 ? -40.525 -14.953 48.032 1.00 94.38 159 ARG A O 1
ATOM 1247 N N . ASP A 1 160 ? -40.492 -12.781 47.414 1.00 95.88 160 ASP A N 1
ATOM 1248 C CA . ASP A 1 160 ? -41.876 -12.480 47.795 1.00 95.88 160 ASP A CA 1
ATOM 1249 C C . ASP A 1 160 ? -42.867 -13.413 47.078 1.00 95.88 160 ASP A C 1
ATOM 1251 O O . ASP A 1 160 ? -43.761 -13.996 47.694 1.00 95.88 160 ASP A O 1
ATOM 1255 N N . ALA A 1 161 ? -42.690 -13.625 45.769 1.00 96.44 161 ALA A N 1
ATOM 1256 C CA . ALA A 1 161 ? -43.548 -14.514 44.987 1.00 96.44 161 ALA A CA 1
ATOM 1257 C C . ALA A 1 161 ? -43.472 -15.978 45.460 1.00 96.44 161 ALA A C 1
ATOM 1259 O O . ALA A 1 161 ? -44.496 -16.669 45.519 1.00 96.44 161 ALA A O 1
ATOM 1260 N N . ILE A 1 162 ? -42.274 -16.458 45.813 1.00 95.44 162 ILE A N 1
ATOM 1261 C CA . ILE A 1 162 ? -42.079 -17.806 46.360 1.00 95.44 162 ILE A CA 1
ATOM 1262 C C . ILE A 1 162 ? -42.721 -17.926 47.743 1.00 95.44 162 ILE A C 1
ATOM 1264 O O . ILE A 1 162 ? -43.373 -18.936 48.010 1.00 95.44 162 ILE A O 1
ATOM 1268 N N . GLU A 1 163 ? -42.585 -16.921 48.606 1.00 95.19 163 GLU A N 1
ATOM 1269 C CA . GLU A 1 163 ? -43.199 -16.919 49.935 1.00 95.19 163 GLU A CA 1
ATOM 1270 C C . GLU A 1 163 ? -44.729 -16.956 49.846 1.00 95.19 163 GLU A C 1
ATOM 1272 O O . GLU A 1 163 ? -45.354 -17.832 50.446 1.00 95.19 163 GLU A O 1
ATOM 1277 N N . ILE A 1 164 ? -45.327 -16.122 48.987 1.00 96.75 164 ILE A N 1
ATOM 1278 C CA . ILE A 1 164 ? -46.774 -16.132 48.714 1.00 96.75 164 ILE A CA 1
ATOM 1279 C C . ILE A 1 164 ? -47.235 -17.522 48.255 1.00 96.75 164 ILE A C 1
ATOM 1281 O O . ILE A 1 164 ? -48.254 -18.038 48.727 1.00 96.75 164 ILE A O 1
ATOM 1285 N N . TYR A 1 165 ? -46.489 -18.159 47.346 1.00 96.62 165 TYR A N 1
ATOM 1286 C CA . TYR A 1 165 ? -46.794 -19.519 46.906 1.00 96.62 165 TYR A CA 1
ATOM 1287 C C . TYR A 1 165 ? -46.681 -20.533 48.052 1.00 96.62 165 TYR A C 1
ATOM 1289 O O . TYR A 1 165 ? -47.573 -21.371 48.218 1.00 96.62 165 TYR A O 1
ATOM 1297 N N . ARG A 1 166 ? -45.607 -20.470 48.850 1.00 95.94 166 ARG A N 1
ATOM 1298 C CA . ARG A 1 166 ? -45.372 -21.373 49.986 1.00 95.94 166 ARG A CA 1
ATOM 1299 C C . ARG A 1 166 ? -46.488 -21.251 51.021 1.00 95.94 166 ARG A C 1
ATOM 1301 O O . ARG A 1 166 ? -46.987 -22.276 51.482 1.00 95.94 166 ARG A O 1
ATOM 1308 N N . ASP A 1 167 ? -46.938 -20.040 51.326 1.00 95.62 167 ASP A N 1
ATOM 1309 C CA . ASP A 1 167 ? -48.027 -19.780 52.269 1.00 95.62 167 ASP A CA 1
ATOM 1310 C C . ASP A 1 167 ? -49.375 -20.278 51.761 1.00 95.62 167 ASP A C 1
ATOM 1312 O O . ASP A 1 167 ? -50.077 -20.998 52.477 1.00 95.62 167 ASP A O 1
ATOM 1316 N N . ALA A 1 168 ? -49.711 -19.994 50.501 1.00 96.62 168 ALA A N 1
ATOM 1317 C CA . ALA A 1 168 ? -50.920 -20.524 49.878 1.00 96.62 168 ALA A CA 1
ATOM 1318 C C . ALA A 1 168 ? -50.916 -22.065 49.849 1.00 96.62 168 ALA A C 1
ATOM 1320 O O . ALA A 1 168 ? -51.935 -22.708 50.115 1.00 96.62 168 ALA A O 1
ATOM 1321 N N . ASN A 1 169 ? -49.759 -22.675 49.574 1.00 96.31 169 ASN A N 1
ATOM 1322 C CA . ASN A 1 169 ? -49.589 -24.124 49.562 1.00 96.31 169 ASN A CA 1
ATOM 1323 C C . ASN A 1 169 ? -49.718 -24.723 50.972 1.00 96.31 169 ASN A C 1
ATOM 1325 O O . ASN A 1 169 ? -50.405 -25.728 51.136 1.00 96.31 169 ASN A O 1
ATOM 1329 N N . ARG A 1 170 ? -49.125 -24.093 51.995 1.00 94.75 170 ARG A N 1
ATOM 1330 C CA . ARG A 1 170 ? -49.279 -24.490 53.405 1.00 94.75 170 ARG A CA 1
ATOM 1331 C C . ARG A 1 170 ? -50.739 -24.413 53.853 1.00 94.75 170 ARG A C 1
ATOM 1333 O O . ARG A 1 170 ? -51.222 -25.352 54.477 1.00 94.75 170 ARG A O 1
ATOM 1340 N N . ALA A 1 171 ? -51.450 -23.348 53.485 1.00 95.50 171 ALA A N 1
ATOM 1341 C CA . ALA A 1 171 ? -52.852 -23.150 53.848 1.00 95.50 171 ALA A CA 1
ATOM 1342 C C . ALA A 1 171 ? -53.805 -24.168 53.195 1.00 95.50 171 ALA A C 1
ATOM 1344 O O . ALA A 1 171 ? -54.794 -24.569 53.806 1.00 95.50 171 ALA A O 1
ATOM 1345 N N . ALA A 1 172 ? -53.525 -24.595 51.961 1.00 96.25 172 ALA A N 1
ATOM 1346 C CA . ALA A 1 172 ? -54.399 -25.498 51.210 1.00 96.25 172 ALA A CA 1
ATOM 1347 C C . ALA A 1 172 ? -54.166 -26.994 51.498 1.00 96.25 172 ALA A C 1
ATOM 1349 O O . ALA A 1 172 ? -54.967 -27.834 51.080 1.00 96.25 172 ALA A O 1
ATOM 1350 N N . ARG A 1 173 ? -53.062 -27.363 52.158 1.00 94.94 173 ARG A N 1
ATOM 1351 C CA . ARG A 1 173 ? -52.648 -28.765 52.309 1.00 94.94 173 ARG A CA 1
ATOM 1352 C C . ARG A 1 173 ? -53.180 -29.424 53.571 1.00 94.94 173 ARG A C 1
ATOM 1354 O O . ARG A 1 173 ? -53.258 -28.827 54.634 1.00 94.94 173 ARG A O 1
ATOM 1361 N N . SER A 1 174 ? -53.449 -30.721 53.449 1.00 94.75 174 SER A N 1
ATOM 1362 C CA . SER A 1 174 ? -53.740 -31.628 54.566 1.00 94.75 174 SER A CA 1
ATOM 1363 C C . SER A 1 174 ? -52.521 -32.443 55.028 1.00 94.75 174 SER A C 1
ATOM 1365 O O . SER A 1 174 ? -52.581 -33.093 56.069 1.00 94.75 174 SER A O 1
ATOM 1367 N N . SER A 1 175 ? -51.419 -32.428 54.268 1.00 93.94 175 SER A N 1
ATOM 1368 C CA . SER A 1 175 ? -50.142 -33.069 54.613 1.00 93.94 175 SER A CA 1
ATOM 1369 C C . SER A 1 175 ? -49.109 -32.030 55.073 1.00 93.94 175 SER A C 1
ATOM 1371 O O . SER A 1 175 ? -49.219 -30.871 54.667 1.00 93.94 175 SER A O 1
ATOM 1373 N N . PRO A 1 176 ? -48.043 -32.435 55.790 1.00 92.44 176 PRO A N 1
ATOM 1374 C CA . PRO A 1 176 ? -46.897 -31.564 56.057 1.00 92.44 176 PRO A CA 1
ATOM 1375 C C . PRO A 1 176 ? -46.307 -30.956 54.774 1.00 92.44 176 PRO A C 1
ATOM 1377 O O . PRO A 1 176 ? -46.399 -31.561 53.694 1.00 92.44 176 PRO A O 1
ATOM 1380 N N . ALA A 1 177 ? -45.722 -29.761 54.901 1.00 93.38 177 ALA A N 1
ATOM 1381 C CA . ALA A 1 177 ? -45.035 -29.076 53.809 1.00 93.38 177 ALA A CA 1
ATOM 1382 C C . ALA A 1 177 ? -43.722 -29.797 53.438 1.00 93.38 177 ALA A C 1
ATOM 1384 O O . ALA A 1 177 ? -43.116 -30.441 54.298 1.00 93.38 177 ALA A O 1
ATOM 1385 N N . PRO A 1 178 ? -43.274 -29.721 52.172 1.00 93.62 178 PRO A N 1
ATOM 1386 C CA . PRO A 1 178 ? -41.973 -30.255 51.773 1.00 93.62 178 PRO A CA 1
ATOM 1387 C C . PRO A 1 178 ? -40.813 -29.540 52.484 1.00 93.62 178 PRO A C 1
ATOM 1389 O O . PRO A 1 178 ? -40.855 -28.323 52.622 1.00 93.62 178 PRO A O 1
ATOM 1392 N N . GLY A 1 179 ? -39.753 -30.266 52.856 1.00 92.38 179 GLY A N 1
ATOM 1393 C CA . GLY A 1 179 ? -38.616 -29.693 53.600 1.00 92.38 179 GLY A CA 1
ATOM 1394 C C . GLY A 1 179 ? -37.875 -28.557 52.880 1.00 92.38 179 GLY A C 1
ATOM 1395 O O . GLY A 1 179 ? -37.440 -27.612 53.521 1.00 92.38 179 GLY A O 1
ATOM 1396 N N . TYR A 1 180 ? -37.826 -28.573 51.544 1.00 91.69 180 TYR A N 1
ATOM 1397 C CA . TYR A 1 180 ? -37.187 -27.511 50.750 1.00 91.69 180 TYR A CA 1
ATOM 1398 C C . TYR A 1 180 ? -37.925 -26.154 50.812 1.00 91.69 180 TYR A C 1
ATOM 1400 O O . TYR A 1 180 ? -37.480 -25.166 50.230 1.00 91.69 180 TYR A O 1
ATOM 1408 N N . PHE A 1 181 ? -39.097 -26.079 51.457 1.00 93.88 181 PHE A N 1
ATOM 1409 C CA . PHE A 1 181 ? -39.792 -24.804 51.674 1.00 93.88 181 PHE A CA 1
ATOM 1410 C C . PHE A 1 181 ? -39.084 -23.905 52.687 1.00 93.88 181 PHE A C 1
ATOM 1412 O O . PHE A 1 181 ? -39.342 -22.703 52.685 1.00 93.88 181 PHE A O 1
ATOM 1419 N N . ASP A 1 182 ? -38.222 -24.476 53.524 1.00 91.31 182 ASP A N 1
ATOM 1420 C CA . ASP A 1 182 ? -37.483 -23.736 54.545 1.00 91.31 182 ASP A CA 1
ATOM 1421 C C . ASP A 1 182 ? -36.132 -23.211 54.021 1.00 91.31 182 ASP A C 1
ATOM 1423 O O . ASP A 1 182 ? -35.473 -22.423 54.692 1.00 91.31 182 ASP A O 1
ATOM 1427 N N . GLU A 1 183 ? -35.742 -23.598 52.803 1.00 92.56 183 GLU A N 1
ATOM 1428 C CA . GLU A 1 183 ? -34.524 -23.143 52.123 1.00 92.56 183 GLU A CA 1
ATOM 1429 C C . GLU A 1 183 ? -34.804 -21.860 51.311 1.00 92.56 183 GLU A C 1
ATOM 1431 O O . GLU A 1 183 ? -35.877 -21.718 50.703 1.00 92.56 183 GLU A O 1
ATOM 1436 N N . ASP A 1 184 ? -33.865 -20.904 51.275 1.00 89.69 184 ASP A N 1
ATOM 1437 C CA . ASP A 1 184 ? -33.966 -19.751 50.367 1.00 89.69 184 ASP A CA 1
ATOM 1438 C C . ASP A 1 184 ? -33.620 -20.205 48.945 1.00 89.69 184 ASP A C 1
ATOM 1440 O O . ASP A 1 184 ? -32.507 -20.634 48.655 1.00 89.69 184 ASP A O 1
ATOM 1444 N N . ALA A 1 185 ? -34.582 -20.075 48.030 1.00 87.44 185 ALA A N 1
ATOM 1445 C CA . ALA A 1 185 ? -34.395 -20.451 46.631 1.00 87.44 185 ALA A CA 1
ATOM 1446 C C . ALA A 1 185 ? -33.342 -19.589 45.907 1.00 87.44 185 ALA A C 1
ATOM 1448 O O . ALA A 1 185 ? -32.914 -19.953 44.813 1.00 87.44 185 ALA A O 1
ATOM 1449 N N . PHE A 1 186 ? -32.943 -18.459 46.498 1.00 89.88 186 PHE A N 1
ATOM 1450 C CA . PHE A 1 186 ? -31.959 -17.528 45.953 1.00 89.88 186 PHE A CA 1
ATOM 1451 C C . PHE A 1 186 ? -30.678 -17.426 46.792 1.00 89.88 186 PHE A C 1
ATOM 1453 O O . PHE A 1 186 ? -29.902 -16.500 46.563 1.00 89.88 186 PHE A O 1
ATOM 1460 N N . GLU A 1 187 ? -30.433 -18.337 47.741 1.00 86.81 187 GLU A N 1
ATOM 1461 C CA . GLU A 1 187 ? -29.250 -18.282 48.621 1.00 86.81 187 GLU A CA 1
ATOM 1462 C C . GLU A 1 187 ? -27.936 -18.202 47.823 1.00 86.81 187 GLU A C 1
ATOM 1464 O O . GLU A 1 187 ? -27.095 -17.347 48.092 1.00 86.81 187 GLU A O 1
ATOM 1469 N N . ASP A 1 188 ? -27.823 -19.003 46.760 1.00 86.19 188 ASP A N 1
ATOM 1470 C CA . ASP A 1 188 ? -26.649 -19.044 45.876 1.00 86.19 188 ASP A CA 1
ATOM 1471 C C . ASP A 1 188 ? -26.700 -18.022 44.722 1.00 86.19 188 ASP A C 1
ATOM 1473 O O . ASP A 1 188 ? -25.837 -18.012 43.842 1.00 86.19 188 ASP A O 1
ATOM 1477 N N . THR A 1 189 ? -27.730 -17.172 44.669 1.00 83.50 189 THR A N 1
ATOM 1478 C CA . THR A 1 189 ? -27.935 -16.233 43.557 1.00 83.50 189 THR A CA 1
ATOM 1479 C C . THR A 1 189 ? -27.461 -14.836 43.946 1.00 83.50 189 THR A C 1
ATOM 1481 O O . THR A 1 189 ? -28.258 -13.978 44.325 1.00 83.50 189 THR A O 1
ATOM 1484 N N . GLU A 1 190 ? -26.156 -14.579 43.825 1.00 81.00 190 GLU A N 1
ATOM 1485 C CA . GLU A 1 190 ? -25.634 -13.210 43.896 1.00 81.00 190 GLU A CA 1
ATOM 1486 C C . GLU A 1 190 ? -25.668 -12.572 42.493 1.00 81.00 190 GLU A C 1
ATOM 1488 O O . GLU A 1 190 ? -25.084 -13.116 41.549 1.00 81.00 190 GLU A O 1
ATOM 1493 N N . PRO A 1 191 ? -26.372 -11.441 42.303 1.00 80.44 191 PRO A N 1
ATOM 1494 C CA . PRO A 1 191 ? -26.413 -10.784 41.009 1.00 80.44 191 PRO A CA 1
ATOM 1495 C C . PRO A 1 191 ? -25.028 -10.229 40.672 1.00 80.44 191 PRO A C 1
ATOM 1497 O O . PRO A 1 191 ? -24.374 -9.600 41.506 1.00 80.44 191 PRO A O 1
ATOM 1500 N N . LEU A 1 192 ? -24.597 -10.434 39.425 1.00 80.94 192 LEU A N 1
ATOM 1501 C CA . LEU A 1 192 ? -23.333 -9.896 38.936 1.00 80.94 192 LEU A CA 1
ATOM 1502 C C . LEU A 1 192 ? -23.350 -8.367 39.053 1.00 80.94 192 LEU A C 1
ATOM 1504 O O . LEU A 1 192 ? -24.175 -7.705 38.414 1.00 80.94 192 LEU A O 1
ATOM 1508 N N . LYS A 1 193 ? -22.442 -7.816 39.862 1.00 86.94 193 LYS A N 1
ATOM 1509 C CA . LYS A 1 193 ? -22.395 -6.379 40.142 1.00 86.94 193 LYS A CA 1
ATOM 1510 C C . LYS A 1 193 ? -21.855 -5.636 38.931 1.00 86.94 193 LYS A C 1
ATOM 1512 O O . LYS A 1 193 ? -20.825 -6.006 38.363 1.00 86.94 193 LYS A O 1
ATOM 1517 N N . SER A 1 194 ? -22.501 -4.534 38.574 1.00 87.31 194 SER A N 1
ATOM 1518 C CA . SER A 1 194 ? -22.079 -3.678 37.466 1.00 87.31 194 SER A CA 1
ATOM 1519 C C . SER A 1 194 ? -20.631 -3.191 37.619 1.00 87.31 194 SER A C 1
ATOM 1521 O O . SER A 1 194 ? -19.912 -3.074 36.627 1.00 87.31 194 SER A O 1
ATOM 1523 N N . ALA A 1 195 ? -20.172 -2.986 38.859 1.00 86.56 195 ALA A N 1
ATOM 1524 C CA . ALA A 1 195 ? -18.800 -2.613 39.190 1.00 86.56 195 ALA A CA 1
ATOM 1525 C C . ALA A 1 195 ? -17.759 -3.623 38.674 1.00 86.56 195 ALA A C 1
ATOM 1527 O O . ALA A 1 195 ? -16.748 -3.214 38.107 1.00 86.56 195 ALA A O 1
ATOM 1528 N N . GLU A 1 196 ? -18.016 -4.928 38.807 1.00 87.19 196 GLU A N 1
ATOM 1529 C CA . GLU A 1 196 ? -17.093 -5.980 38.353 1.00 87.19 196 GLU A CA 1
ATOM 1530 C C . GLU A 1 196 ? -17.022 -6.031 36.824 1.00 87.19 196 GLU A C 1
ATOM 1532 O O . GLU A 1 196 ? -15.946 -6.148 36.235 1.00 87.19 196 GLU A O 1
ATOM 1537 N N . VAL A 1 197 ? -18.170 -5.858 36.162 1.00 87.00 197 VAL A N 1
ATOM 1538 C CA . VAL A 1 197 ? -18.253 -5.775 34.698 1.00 87.00 197 VAL A CA 1
ATOM 1539 C C . VAL A 1 197 ? -17.514 -4.539 34.182 1.00 87.00 197 VAL A C 1
ATOM 1541 O O . VAL A 1 197 ? -16.784 -4.616 33.192 1.00 87.00 197 VAL A O 1
ATOM 1544 N N . LEU A 1 198 ? -17.676 -3.395 34.849 1.00 87.88 198 LEU A N 1
ATOM 1545 C CA . LEU A 1 198 ? -16.999 -2.152 34.491 1.00 87.88 198 LEU A CA 1
ATOM 1546 C C . LEU A 1 198 ? -15.485 -2.234 34.682 1.00 87.88 198 LEU A C 1
ATOM 1548 O O . LEU A 1 198 ? -14.749 -1.751 33.819 1.00 87.88 198 LEU A O 1
ATOM 1552 N N . ASP A 1 199 ? -15.014 -2.858 35.759 1.00 89.38 199 ASP A N 1
ATOM 1553 C CA . ASP A 1 199 ? -13.585 -3.063 35.998 1.00 89.38 199 ASP A CA 1
ATOM 1554 C C . ASP A 1 199 ? -12.965 -3.984 34.934 1.00 89.38 199 ASP A C 1
ATOM 1556 O O . ASP A 1 199 ? -11.955 -3.643 34.304 1.00 89.38 199 ASP A O 1
ATOM 1560 N N . ALA A 1 200 ? -13.640 -5.095 34.620 1.00 87.44 200 ALA A N 1
ATOM 1561 C CA . ALA A 1 200 ? -13.226 -6.007 33.559 1.00 87.44 200 ALA A CA 1
ATOM 1562 C C . ALA A 1 200 ? -13.167 -5.311 32.187 1.00 87.44 200 ALA A C 1
ATOM 1564 O O . ALA A 1 200 ? -12.180 -5.452 31.456 1.00 87.44 200 ALA A O 1
ATOM 1565 N N . LEU A 1 201 ? -14.185 -4.514 31.841 1.00 86.38 201 LEU A N 1
ATOM 1566 C CA . LEU A 1 201 ? -14.227 -3.747 30.592 1.00 86.38 201 LEU A CA 1
ATOM 1567 C C . LEU A 1 201 ? -13.145 -2.663 30.534 1.00 86.38 201 LEU A C 1
ATOM 1569 O O . LEU A 1 201 ? -12.512 -2.489 29.493 1.00 86.38 201 LEU A O 1
ATOM 1573 N N . THR A 1 202 ? -12.899 -1.955 31.636 1.00 88.94 202 THR A N 1
ATOM 1574 C CA . THR A 1 202 ? -11.878 -0.897 31.714 1.00 88.94 202 THR A CA 1
ATOM 1575 C C . THR A 1 202 ? -10.471 -1.479 31.592 1.00 88.94 202 THR A C 1
ATOM 1577 O O . THR A 1 202 ? -9.626 -0.944 30.865 1.00 88.94 202 THR A O 1
ATOM 1580 N N . THR A 1 203 ? -10.234 -2.630 32.223 1.00 90.56 203 THR A N 1
ATOM 1581 C CA . THR A 1 203 ? -8.987 -3.390 32.101 1.00 90.56 203 THR A CA 1
ATOM 1582 C C . THR A 1 203 ? -8.789 -3.897 30.673 1.00 90.56 203 THR A C 1
ATOM 1584 O O . THR A 1 203 ? -7.721 -3.705 30.083 1.00 90.56 203 THR A O 1
ATOM 1587 N N . ALA A 1 204 ? -9.824 -4.492 30.072 1.00 84.94 204 ALA A N 1
ATOM 1588 C CA . ALA A 1 204 ? -9.788 -4.946 28.684 1.00 84.94 204 ALA A CA 1
ATOM 1589 C C . ALA A 1 204 ? -9.534 -3.785 27.708 1.00 84.94 204 ALA A C 1
ATOM 1591 O O . ALA A 1 204 ? -8.730 -3.918 26.787 1.00 84.94 204 ALA A O 1
ATOM 1592 N N . PHE A 1 205 ? -10.150 -2.624 27.935 1.00 88.19 205 PHE A N 1
ATOM 1593 C CA . PHE A 1 205 ? -9.942 -1.423 27.129 1.00 88.19 205 PHE A CA 1
ATOM 1594 C C . PHE A 1 205 ? -8.537 -0.851 27.264 1.00 88.19 205 PHE A C 1
ATOM 1596 O O . PHE A 1 205 ? -7.936 -0.468 26.261 1.00 88.19 205 PHE A O 1
ATOM 1603 N N . SER A 1 206 ? -7.986 -0.826 28.476 1.00 88.62 206 SER A N 1
ATOM 1604 C CA . SER A 1 206 ? -6.608 -0.389 28.711 1.00 88.62 206 SER A CA 1
ATOM 1605 C C . SER A 1 206 ? -5.617 -1.285 27.966 1.00 88.62 206 SER A C 1
ATOM 1607 O O . SER A 1 206 ? -4.748 -0.786 27.250 1.00 88.62 206 SER A O 1
ATOM 1609 N N . ARG A 1 207 ? -5.812 -2.611 28.031 1.00 88.44 207 ARG A N 1
ATOM 1610 C CA . ARG A 1 207 ? -5.025 -3.586 27.256 1.00 88.44 207 ARG A CA 1
ATOM 1611 C C . ARG A 1 207 ? -5.183 -3.381 25.749 1.00 88.44 207 ARG A C 1
ATOM 1613 O O . ARG A 1 207 ? -4.185 -3.311 25.040 1.00 88.44 207 ARG A O 1
ATOM 1620 N N . ALA A 1 208 ? -6.413 -3.232 25.259 1.00 83.44 208 ALA A N 1
ATOM 1621 C CA . ALA A 1 208 ? -6.679 -3.003 23.840 1.00 83.44 208 ALA A CA 1
ATOM 1622 C C . ALA A 1 208 ? -6.034 -1.700 23.339 1.00 83.44 208 ALA A C 1
ATOM 1624 O O . ALA A 1 208 ? -5.416 -1.684 22.279 1.00 83.44 208 ALA A O 1
ATOM 1625 N N . THR A 1 209 ? -6.114 -0.622 24.119 1.00 86.19 209 THR A N 1
ATOM 1626 C CA . THR A 1 209 ? -5.506 0.674 23.784 1.00 86.19 209 THR A CA 1
ATOM 1627 C C . THR A 1 209 ? -3.983 0.587 23.766 1.00 86.19 209 THR A C 1
ATOM 1629 O O . THR A 1 209 ? -3.351 1.127 22.857 1.00 86.19 209 THR A O 1
ATOM 1632 N N . SER A 1 210 ? -3.387 -0.129 24.723 1.00 89.12 210 SER A N 1
ATOM 1633 C CA . SER A 1 210 ? -1.946 -0.397 24.743 1.00 89.12 210 SER A CA 1
ATOM 1634 C C . SER A 1 210 ? -1.511 -1.184 23.504 1.00 89.12 210 SER A C 1
ATOM 1636 O O . SER A 1 210 ? -0.624 -0.732 22.781 1.00 89.12 210 SER A O 1
ATOM 1638 N N . ASN A 1 211 ? -2.211 -2.274 23.176 1.00 85.69 211 ASN A N 1
ATOM 1639 C CA . ASN A 1 211 ? -1.934 -3.085 21.989 1.00 85.69 211 ASN A CA 1
ATOM 1640 C C . ASN A 1 211 ? -2.087 -2.286 20.690 1.00 85.69 211 ASN A C 1
ATOM 1642 O O . ASN A 1 211 ? -1.260 -2.406 19.793 1.00 85.69 211 ASN A O 1
ATOM 1646 N N . ILE A 1 212 ? -3.111 -1.436 20.584 1.00 84.31 212 ILE A N 1
ATOM 1647 C CA . ILE A 1 212 ? -3.320 -0.581 19.407 1.00 84.31 212 ILE A CA 1
ATOM 1648 C C . ILE A 1 212 ? -2.234 0.489 19.304 1.00 84.31 212 ILE A C 1
ATOM 1650 O O . ILE A 1 212 ? -1.785 0.797 18.205 1.00 84.31 212 ILE A O 1
ATOM 1654 N N . THR A 1 213 ? -1.776 1.039 20.427 1.00 86.75 213 THR A N 1
ATOM 1655 C CA . THR A 1 213 ? -0.660 1.997 20.440 1.00 86.75 213 THR A CA 1
ATOM 1656 C C . THR A 1 213 ? 0.642 1.321 20.012 1.00 86.75 213 THR A C 1
ATOM 1658 O O . THR A 1 213 ? 1.366 1.866 19.181 1.00 86.75 213 THR A O 1
ATOM 1661 N N . ALA A 1 214 ? 0.904 0.107 20.503 1.00 86.94 214 ALA A N 1
ATOM 1662 C CA . ALA A 1 214 ? 2.036 -0.705 20.071 1.00 86.94 214 ALA A CA 1
ATOM 1663 C C . ALA A 1 214 ? 1.953 -1.031 18.571 1.00 86.94 214 ALA A C 1
ATOM 1665 O O . ALA A 1 214 ? 2.921 -0.819 17.848 1.00 86.94 214 ALA A O 1
ATOM 1666 N N . CYS A 1 215 ? 0.780 -1.445 18.086 1.00 82.69 215 CYS A N 1
ATOM 1667 C CA . CYS A 1 215 ? 0.535 -1.709 16.670 1.00 82.69 215 CYS A CA 1
ATOM 1668 C C . CYS A 1 215 ? 0.738 -0.452 15.810 1.00 82.69 215 CYS A C 1
ATOM 1670 O O . CYS A 1 215 ? 1.388 -0.524 14.777 1.00 82.69 215 CYS A O 1
ATOM 1672 N N . LYS A 1 216 ? 0.272 0.725 16.251 1.00 84.06 216 LYS A N 1
ATOM 1673 C CA . LYS A 1 216 ? 0.536 2.001 15.564 1.00 84.06 216 LYS A CA 1
ATOM 1674 C C . LYS A 1 216 ? 2.023 2.336 15.499 1.00 84.06 216 LYS A C 1
ATOM 1676 O O . LYS A 1 216 ? 2.484 2.800 14.464 1.00 84.06 216 LYS A O 1
ATOM 1681 N N . SER A 1 217 ? 2.760 2.103 16.583 1.00 88.12 217 SER A N 1
ATOM 1682 C CA . SER A 1 217 ? 4.213 2.291 16.606 1.00 88.12 217 SER A CA 1
ATOM 1683 C C . SER A 1 217 ? 4.909 1.344 15.622 1.00 88.12 217 SER A C 1
ATOM 1685 O O . SER A 1 217 ? 5.727 1.779 14.818 1.00 88.12 217 SER A O 1
ATOM 1687 N N . GLN A 1 218 ? 4.513 0.067 15.612 1.00 87.44 218 GLN A N 1
ATOM 1688 C CA . GLN A 1 218 ? 5.010 -0.926 14.656 1.00 87.44 218 GLN A CA 1
ATOM 1689 C C . GLN A 1 218 ? 4.672 -0.556 13.208 1.00 87.44 218 GLN A C 1
ATOM 1691 O O . GLN A 1 218 ? 5.538 -0.663 12.353 1.00 87.44 218 GLN A O 1
ATOM 1696 N N . LEU A 1 219 ? 3.456 -0.071 12.933 1.00 83.94 219 LEU A N 1
ATOM 1697 C CA . LEU A 1 219 ? 3.043 0.417 11.611 1.00 83.94 219 LEU A CA 1
ATOM 1698 C C . LEU A 1 219 ? 3.882 1.619 11.165 1.00 83.94 219 LEU A C 1
ATOM 1700 O O . LEU A 1 219 ? 4.301 1.672 10.014 1.00 83.94 219 LEU A O 1
ATOM 1704 N N . ALA A 1 220 ? 4.149 2.569 12.064 1.00 85.81 220 ALA A N 1
ATOM 1705 C CA . ALA A 1 220 ? 5.013 3.709 11.769 1.00 85.81 220 ALA A CA 1
ATOM 1706 C C . ALA A 1 220 ? 6.457 3.266 11.484 1.00 85.81 220 ALA A C 1
ATOM 1708 O O . ALA A 1 220 ? 7.068 3.754 10.538 1.00 85.81 220 ALA A O 1
ATOM 1709 N N . GLY A 1 221 ? 6.976 2.307 12.258 1.00 89.69 221 GLY A N 1
ATOM 1710 C CA . GLY A 1 221 ? 8.283 1.697 12.017 1.00 89.69 221 GLY A CA 1
ATOM 1711 C C . GLY A 1 221 ? 8.347 0.960 10.679 1.00 89.69 221 GLY A C 1
ATOM 1712 O O . GLY A 1 221 ? 9.270 1.189 9.907 1.00 89.69 221 GLY A O 1
ATOM 1713 N N . ALA A 1 222 ? 7.337 0.146 10.366 1.00 83.88 222 ALA A N 1
ATOM 1714 C CA . ALA A 1 222 ? 7.237 -0.573 9.098 1.00 83.88 222 ALA A CA 1
ATOM 1715 C C . ALA A 1 222 ? 7.153 0.386 7.903 1.00 83.88 222 ALA A C 1
ATOM 1717 O O . ALA A 1 222 ? 7.807 0.156 6.893 1.00 83.88 222 ALA A O 1
ATOM 1718 N N . ARG A 1 223 ? 6.405 1.492 8.027 1.00 85.69 223 ARG A N 1
ATOM 1719 C CA . ARG A 1 223 ? 6.354 2.539 6.999 1.00 85.69 223 ARG A CA 1
ATOM 1720 C C . ARG A 1 223 ? 7.718 3.192 6.788 1.00 85.69 223 ARG A C 1
ATOM 1722 O O . ARG A 1 223 ? 8.148 3.331 5.652 1.00 85.69 223 ARG A O 1
ATOM 1729 N N . ALA A 1 224 ? 8.401 3.567 7.869 1.00 89.44 224 ALA A N 1
ATOM 1730 C CA . ALA A 1 224 ? 9.731 4.163 7.782 1.00 89.44 224 ALA A CA 1
ATOM 1731 C C . ALA A 1 224 ? 10.751 3.192 7.166 1.00 89.44 224 ALA A C 1
ATOM 1733 O O . ALA A 1 224 ? 11.576 3.606 6.358 1.00 89.44 224 ALA A O 1
ATOM 1734 N N . GLN A 1 225 ? 10.670 1.904 7.511 1.00 89.88 225 GLN A N 1
ATOM 1735 C CA . GLN A 1 225 ? 11.498 0.862 6.908 1.00 89.88 225 GLN A CA 1
ATOM 1736 C C . GLN A 1 225 ? 11.200 0.709 5.413 1.00 89.88 225 GLN A C 1
ATOM 1738 O O . GLN A 1 225 ? 12.134 0.688 4.624 1.00 89.88 225 GLN A O 1
ATOM 1743 N N . LEU A 1 226 ? 9.926 0.675 5.015 1.00 85.00 226 LEU A N 1
ATOM 1744 C CA . LEU A 1 226 ? 9.530 0.577 3.610 1.00 85.00 226 LEU A CA 1
ATOM 1745 C C . LEU A 1 226 ? 9.990 1.800 2.805 1.00 85.00 226 LEU A C 1
ATOM 1747 O O . LEU A 1 226 ? 10.487 1.649 1.696 1.00 85.00 226 LEU A O 1
ATOM 1751 N N . GLU A 1 227 ? 9.872 3.009 3.360 1.00 87.06 227 GLU A N 1
ATOM 1752 C CA . GLU A 1 227 ? 10.396 4.229 2.734 1.00 87.06 227 GLU A CA 1
ATOM 1753 C C . GLU A 1 227 ? 11.929 4.181 2.600 1.00 87.06 227 GLU A C 1
ATOM 1755 O O . GLU A 1 227 ? 12.461 4.546 1.552 1.00 87.06 227 GLU A O 1
ATOM 1760 N N . ALA A 1 228 ? 12.641 3.688 3.617 1.00 91.12 228 ALA A N 1
ATOM 1761 C CA . ALA A 1 228 ? 14.094 3.537 3.574 1.00 91.12 228 ALA A CA 1
ATOM 1762 C C . ALA A 1 228 ? 14.548 2.479 2.555 1.00 91.12 228 ALA A C 1
ATOM 1764 O O . ALA A 1 228 ? 15.448 2.751 1.764 1.00 91.12 228 ALA A O 1
ATOM 1765 N N . GLU A 1 229 ? 13.911 1.305 2.537 1.00 88.06 229 GLU A N 1
ATOM 1766 C CA . GLU A 1 229 ? 14.175 0.237 1.565 1.00 88.06 229 GLU A CA 1
ATOM 1767 C C . GLU A 1 229 ? 13.857 0.699 0.140 1.00 88.06 229 GLU A C 1
ATOM 1769 O O . GLU A 1 229 ? 14.644 0.456 -0.767 1.00 88.06 229 GLU A O 1
ATOM 1774 N N . TYR A 1 230 ? 12.761 1.438 -0.056 1.00 86.00 230 TYR A N 1
ATOM 1775 C CA . TYR A 1 230 ? 12.425 2.048 -1.342 1.00 86.00 230 TYR A CA 1
ATOM 1776 C C . TYR A 1 230 ? 13.532 2.999 -1.819 1.00 86.00 230 TYR A C 1
ATOM 1778 O O . TYR A 1 230 ? 13.976 2.906 -2.962 1.00 86.00 230 TYR A O 1
ATOM 1786 N N . HIS A 1 231 ? 13.998 3.907 -0.957 1.00 88.25 231 HIS A N 1
ATOM 1787 C CA . HIS A 1 231 ? 15.056 4.849 -1.324 1.00 88.25 231 HIS A CA 1
ATOM 1788 C C . HIS A 1 231 ? 16.392 4.148 -1.589 1.00 88.25 231 HIS A C 1
ATOM 1790 O O . HIS A 1 231 ? 17.018 4.427 -2.607 1.00 88.25 231 HIS A O 1
ATOM 1796 N N . SER A 1 232 ? 16.786 3.202 -0.734 1.00 90.88 232 SER A N 1
ATOM 1797 C CA . SER A 1 232 ? 18.009 2.413 -0.926 1.00 90.88 232 SER A CA 1
ATOM 1798 C C . SER A 1 232 ? 17.953 1.593 -2.214 1.00 90.88 232 SER A C 1
ATOM 1800 O O . SER A 1 232 ? 18.888 1.638 -3.003 1.00 90.88 232 SER A O 1
ATOM 1802 N N . PHE A 1 233 ? 16.831 0.938 -2.520 1.00 86.38 233 PHE A N 1
ATOM 1803 C CA . PHE A 1 233 ? 16.671 0.214 -3.781 1.00 86.38 233 PHE A CA 1
ATOM 1804 C C . PHE A 1 233 ? 16.868 1.125 -5.003 1.00 86.38 233 PHE A C 1
ATOM 1806 O O . PHE A 1 233 ? 17.557 0.762 -5.957 1.00 86.38 233 PHE A O 1
ATOM 1813 N N . TYR A 1 234 ? 16.294 2.330 -4.985 1.00 85.38 234 TYR A N 1
ATOM 1814 C CA . TYR A 1 234 ? 16.439 3.272 -6.095 1.00 85.38 234 TYR A CA 1
ATOM 1815 C C . TYR A 1 234 ? 17.867 3.811 -6.240 1.00 85.38 234 TYR A C 1
ATOM 1817 O O . TYR A 1 234 ? 18.402 3.827 -7.354 1.00 85.38 234 TYR A O 1
ATOM 1825 N N . ASP A 1 235 ? 18.471 4.249 -5.138 1.00 88.50 235 ASP A N 1
ATOM 1826 C CA . ASP A 1 235 ? 19.759 4.944 -5.149 1.00 88.50 235 ASP A CA 1
ATOM 1827 C C . ASP A 1 235 ? 20.952 3.978 -5.231 1.00 88.50 235 ASP A C 1
ATOM 1829 O O . ASP A 1 235 ? 21.919 4.263 -5.945 1.00 88.50 235 ASP A O 1
ATOM 1833 N N . ASP A 1 236 ? 20.877 2.827 -4.557 1.00 88.38 236 ASP A N 1
ATOM 1834 C CA . ASP A 1 236 ? 21.990 1.883 -4.408 1.00 88.38 236 ASP A CA 1
ATOM 1835 C C . ASP A 1 236 ? 21.946 0.731 -5.422 1.00 88.38 236 ASP A C 1
ATOM 1837 O O . ASP A 1 236 ? 22.998 0.250 -5.848 1.00 88.38 236 ASP A O 1
ATOM 1841 N N . GLU A 1 237 ? 20.758 0.291 -5.851 1.00 86.06 237 GLU A N 1
ATOM 1842 C CA . GLU A 1 237 ? 20.629 -0.842 -6.778 1.00 86.06 237 GLU A CA 1
ATOM 1843 C C . GLU A 1 237 ? 20.247 -0.386 -8.186 1.00 86.06 237 GLU A C 1
ATOM 1845 O O . GLU A 1 237 ? 20.995 -0.607 -9.146 1.00 86.06 237 GLU A O 1
ATOM 1850 N N . LEU A 1 238 ? 19.105 0.290 -8.328 1.00 83.19 238 LEU A N 1
ATOM 1851 C CA . LEU A 1 238 ? 18.536 0.606 -9.632 1.00 83.19 238 LEU A CA 1
ATOM 1852 C C . LEU A 1 238 ? 19.390 1.626 -10.392 1.00 83.19 238 LEU A C 1
ATOM 1854 O O . LEU A 1 238 ? 19.779 1.373 -11.533 1.00 83.19 238 LEU A O 1
ATOM 1858 N N . ALA A 1 239 ? 19.712 2.774 -9.791 1.00 83.88 239 ALA A N 1
ATOM 1859 C CA . ALA A 1 239 ? 20.480 3.809 -10.478 1.00 83.88 239 ALA A CA 1
ATOM 1860 C C . ALA A 1 239 ? 21.885 3.327 -10.910 1.00 83.88 239 ALA A C 1
ATOM 1862 O O . ALA A 1 239 ? 22.258 3.551 -12.071 1.00 83.88 239 ALA A O 1
ATOM 1863 N N . PRO A 1 240 ? 22.661 2.613 -10.069 1.00 88.31 240 PRO A N 1
ATOM 1864 C CA . PRO A 1 240 ? 23.949 2.054 -10.471 1.00 88.31 240 PRO A CA 1
ATOM 1865 C C . PRO A 1 240 ? 23.819 0.956 -11.523 1.00 88.31 240 PRO A C 1
ATOM 1867 O O . PRO A 1 240 ? 24.629 0.925 -12.450 1.00 88.31 240 PRO A O 1
ATOM 1870 N N . PHE A 1 241 ? 22.796 0.100 -11.440 1.00 85.25 241 PHE A N 1
ATOM 1871 C CA . PHE A 1 241 ? 22.518 -0.916 -12.455 1.00 85.25 241 PHE A CA 1
ATOM 1872 C C . PHE A 1 241 ? 22.249 -0.288 -13.828 1.00 85.25 241 PHE A C 1
ATOM 1874 O O . PHE A 1 241 ? 22.874 -0.668 -14.821 1.00 85.25 241 PHE A O 1
ATOM 1881 N N . LEU A 1 242 ? 21.387 0.732 -13.886 1.00 82.56 242 LEU A N 1
ATOM 1882 C CA . LEU A 1 242 ? 21.076 1.443 -15.129 1.00 82.56 242 LEU A CA 1
ATOM 1883 C C . LEU A 1 242 ? 22.304 2.145 -15.706 1.00 82.56 242 LEU A C 1
ATOM 1885 O O . LEU A 1 242 ? 22.576 2.038 -16.903 1.00 82.56 242 LEU A O 1
ATOM 1889 N N . LYS A 1 243 ? 23.103 2.785 -14.849 1.00 85.81 243 LYS A N 1
ATOM 1890 C CA . LYS A 1 243 ? 24.381 3.383 -15.244 1.00 85.81 243 LYS A CA 1
ATOM 1891 C C . LYS A 1 243 ? 25.386 2.328 -15.722 1.00 85.81 243 LYS A C 1
ATOM 1893 O O . LYS A 1 243 ? 26.160 2.579 -16.643 1.00 85.81 243 LYS A O 1
ATOM 1898 N N . GLY A 1 244 ? 25.384 1.143 -15.117 1.00 86.75 244 GLY A N 1
ATOM 1899 C CA . GLY A 1 244 ? 26.191 -0.005 -15.523 1.00 86.75 244 GLY A CA 1
ATOM 1900 C C . GLY A 1 244 ? 25.835 -0.488 -16.926 1.00 86.75 244 GLY A C 1
ATOM 1901 O O . GLY A 1 244 ? 26.731 -0.655 -17.754 1.00 86.75 244 GLY A O 1
ATOM 1902 N N . ILE A 1 245 ? 24.539 -0.624 -17.224 1.00 82.81 245 ILE A N 1
ATOM 1903 C CA . ILE A 1 245 ? 24.049 -0.962 -18.568 1.00 82.81 245 ILE A CA 1
ATOM 1904 C C . ILE A 1 245 ? 24.447 0.117 -19.578 1.00 82.81 245 ILE A C 1
ATOM 1906 O O . ILE A 1 245 ? 24.953 -0.214 -20.649 1.00 82.81 245 ILE A O 1
ATOM 1910 N N . GLU A 1 246 ? 24.267 1.398 -19.246 1.00 82.81 246 GLU A N 1
ATOM 1911 C CA . GLU A 1 246 ? 24.652 2.517 -20.116 1.00 82.81 246 GLU A CA 1
ATOM 1912 C C . GLU A 1 246 ? 26.159 2.505 -20.424 1.00 82.81 246 GLU A C 1
ATOM 1914 O O . GLU A 1 246 ? 26.572 2.619 -21.583 1.00 82.81 246 GLU A O 1
ATOM 1919 N N . ASN A 1 247 ? 26.994 2.300 -19.403 1.00 85.12 247 ASN A N 1
ATOM 1920 C CA . ASN A 1 247 ? 28.442 2.197 -19.558 1.00 85.12 247 ASN A CA 1
ATOM 1921 C C . ASN A 1 247 ? 28.837 0.978 -20.400 1.00 85.12 247 ASN A C 1
ATOM 1923 O O . ASN A 1 247 ? 29.652 1.108 -21.313 1.00 85.12 247 ASN A O 1
ATOM 1927 N N . ALA A 1 248 ? 28.253 -0.194 -20.132 1.00 82.50 248 ALA A N 1
ATOM 1928 C CA . ALA A 1 248 ? 28.521 -1.420 -20.881 1.00 82.50 248 ALA A CA 1
ATOM 1929 C C . ALA A 1 248 ? 28.124 -1.272 -22.356 1.00 82.50 248 ALA A C 1
ATOM 1931 O O . ALA A 1 248 ? 28.902 -1.625 -23.243 1.00 82.50 248 ALA A O 1
ATOM 1932 N N . ALA A 1 249 ? 26.962 -0.671 -22.625 1.00 79.31 249 ALA A N 1
ATOM 1933 C CA . ALA A 1 249 ? 26.515 -0.347 -23.974 1.00 79.31 249 ALA A CA 1
ATOM 1934 C C . ALA A 1 249 ? 27.481 0.630 -24.663 1.00 79.31 249 ALA A C 1
ATOM 1936 O O . ALA A 1 249 ? 27.879 0.401 -25.803 1.00 79.31 249 ALA A O 1
ATOM 1937 N N . THR A 1 250 ? 27.931 1.673 -23.960 1.00 81.19 250 THR A N 1
ATOM 1938 C CA . THR A 1 250 ? 28.893 2.655 -24.487 1.00 81.19 250 THR A CA 1
ATOM 1939 C C . THR A 1 250 ? 30.242 2.015 -24.820 1.00 81.19 250 THR A C 1
ATOM 1941 O O . THR A 1 250 ? 30.831 2.314 -25.861 1.00 81.19 250 THR A O 1
ATOM 1944 N N . VAL A 1 251 ? 30.735 1.105 -23.973 1.00 81.88 251 VAL A N 1
ATOM 1945 C CA . VAL A 1 251 ? 31.969 0.346 -24.224 1.00 81.88 251 VAL A CA 1
ATOM 1946 C C . VAL A 1 251 ? 31.804 -0.577 -25.429 1.00 81.88 251 VAL A C 1
ATOM 1948 O O . VAL A 1 251 ? 32.674 -0.571 -26.295 1.00 81.88 251 VAL A O 1
ATOM 1951 N N . HIS A 1 252 ? 30.689 -1.307 -25.528 1.00 79.25 252 HIS A N 1
ATOM 1952 C CA . HIS A 1 252 ? 30.388 -2.176 -26.671 1.00 79.25 252 HIS A CA 1
ATOM 1953 C C . HIS A 1 252 ? 30.305 -1.411 -27.993 1.00 79.25 252 HIS A C 1
ATOM 1955 O O . HIS A 1 252 ? 30.847 -1.847 -29.005 1.00 79.25 252 HIS A O 1
ATOM 1961 N N . VAL A 1 253 ? 29.664 -0.244 -27.979 1.00 74.25 253 VAL A N 1
ATOM 1962 C CA . VAL A 1 253 ? 29.633 0.667 -29.123 1.00 74.25 253 VAL A CA 1
ATOM 1963 C C . VAL A 1 253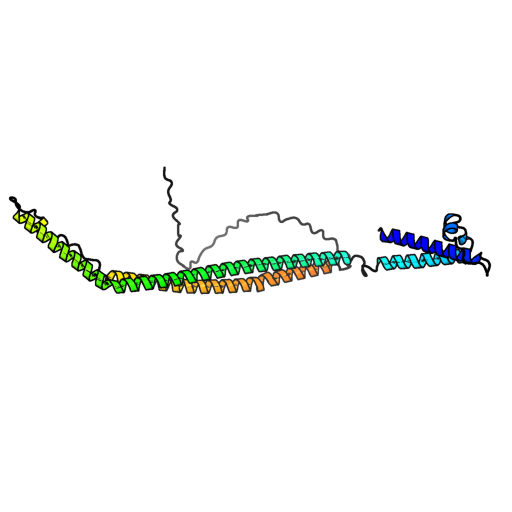 ? 31.066 1.073 -29.472 1.00 74.25 253 VAL A C 1
ATOM 1965 O O . VAL A 1 253 ? 31.511 0.895 -30.603 1.00 74.25 253 VAL A O 1
ATOM 1968 N N . ARG A 1 254 ? 31.849 1.545 -28.499 1.00 76.00 254 ARG A N 1
ATOM 1969 C CA . ARG A 1 254 ? 33.225 1.999 -28.737 1.00 76.00 254 ARG A CA 1
ATOM 1970 C C . ARG A 1 254 ? 34.143 0.898 -29.281 1.00 76.00 254 ARG A C 1
ATOM 1972 O O . ARG A 1 254 ? 34.995 1.211 -30.108 1.00 76.00 254 ARG A O 1
ATOM 1979 N N . THR A 1 255 ? 33.985 -0.354 -28.850 1.00 76.81 255 THR A N 1
ATOM 1980 C CA . THR A 1 255 ? 34.750 -1.494 -29.381 1.00 76.81 255 THR A CA 1
ATOM 1981 C C . THR A 1 255 ? 34.296 -1.893 -30.784 1.00 76.81 255 THR A C 1
ATOM 1983 O O . THR A 1 255 ? 35.147 -2.174 -31.623 1.00 76.81 255 THR A O 1
ATOM 1986 N N . GLU A 1 256 ? 32.995 -1.836 -31.093 1.00 70.94 256 GLU A N 1
ATOM 1987 C CA . GLU A 1 256 ? 32.480 -2.062 -32.456 1.00 70.94 256 GLU A CA 1
ATOM 1988 C C . GLU A 1 256 ? 32.967 -0.990 -33.454 1.00 70.94 256 GLU A C 1
ATOM 1990 O O . GLU A 1 256 ? 33.125 -1.275 -34.642 1.00 70.94 256 GLU A O 1
ATOM 1995 N N . PHE A 1 257 ? 33.225 0.236 -32.980 1.00 65.00 257 PHE A N 1
ATOM 1996 C CA . PHE A 1 257 ? 33.705 1.367 -33.788 1.00 65.00 257 PHE A CA 1
ATOM 1997 C C . PHE A 1 257 ? 35.224 1.605 -33.726 1.00 65.00 257 PHE A C 1
ATOM 1999 O O . PHE A 1 257 ? 35.716 2.528 -34.377 1.00 65.00 257 PHE A O 1
ATOM 2006 N N . SER A 1 258 ? 35.992 0.814 -32.971 1.00 65.81 258 SER A N 1
ATOM 2007 C CA . SER A 1 258 ? 37.454 0.909 -33.011 1.00 65.81 258 SER A CA 1
ATOM 2008 C C . SER A 1 258 ? 37.996 0.160 -34.232 1.00 65.81 258 SER A C 1
ATOM 2010 O O . SER A 1 258 ? 37.863 -1.057 -34.310 1.00 65.81 258 SER A O 1
ATOM 2012 N N . ASP A 1 259 ? 38.651 0.872 -35.154 1.00 50.84 259 ASP A N 1
ATOM 2013 C CA . ASP A 1 259 ? 39.297 0.355 -36.383 1.00 50.84 259 ASP A CA 1
ATOM 2014 C C . ASP A 1 259 ? 40.506 -0.584 -36.135 1.00 50.84 259 ASP A C 1
ATOM 2016 O O . ASP A 1 259 ? 41.354 -0.796 -37.005 1.00 50.84 259 ASP A O 1
ATOM 2020 N N . ALA A 1 260 ? 40.632 -1.167 -34.943 1.00 49.03 260 ALA A N 1
ATOM 2021 C CA . ALA A 1 260 ? 41.666 -2.154 -34.675 1.00 49.03 260 ALA A CA 1
ATOM 2022 C C . ALA A 1 260 ? 41.251 -3.513 -35.272 1.00 49.03 260 ALA A C 1
ATOM 2024 O O . ALA A 1 260 ? 40.122 -3.957 -35.046 1.00 49.03 260 ALA A O 1
ATOM 2025 N N . PRO A 1 261 ? 42.148 -4.236 -35.972 1.00 48.12 261 PRO A N 1
ATOM 2026 C CA . PRO A 1 261 ? 41.920 -5.630 -36.325 1.00 48.12 261 PRO A CA 1
ATOM 2027 C C . PRO A 1 261 ? 42.018 -6.475 -35.046 1.00 48.12 261 PRO A C 1
ATOM 2029 O O . PRO A 1 261 ? 43.042 -7.085 -34.753 1.00 48.12 261 PRO A O 1
ATOM 2032 N N . GLY A 1 262 ? 40.964 -6.451 -34.233 1.00 46.44 262 GLY A N 1
ATOM 2033 C CA . GLY A 1 262 ? 40.828 -7.280 -33.043 1.00 46.44 262 GLY A CA 1
ATOM 2034 C C . GLY A 1 262 ? 40.384 -8.693 -33.430 1.00 46.44 262 GLY A C 1
ATOM 2035 O O . GLY A 1 262 ? 39.532 -8.841 -34.314 1.00 46.44 262 GLY A O 1
ATOM 2036 N N . PRO A 1 263 ? 40.946 -9.747 -32.811 1.00 45.41 263 PRO A N 1
ATOM 2037 C CA . PRO A 1 263 ? 40.551 -11.115 -33.101 1.00 45.41 263 PRO A CA 1
ATOM 2038 C C . PRO A 1 263 ? 39.067 -11.267 -32.774 1.00 45.41 263 PRO A C 1
ATOM 2040 O O . PRO A 1 263 ? 38.612 -10.852 -31.711 1.00 45.41 263 PRO A O 1
ATOM 2043 N N . ARG A 1 264 ? 38.309 -11.849 -33.707 1.00 46.25 264 ARG A N 1
ATOM 2044 C CA . ARG A 1 264 ? 36.901 -12.200 -33.511 1.00 46.25 264 ARG A CA 1
ATOM 2045 C C . ARG A 1 264 ? 36.805 -13.176 -32.337 1.00 46.25 264 ARG A C 1
ATOM 2047 O O . ARG A 1 264 ? 36.920 -14.383 -32.542 1.00 46.25 264 ARG A O 1
ATOM 2054 N N . SER A 1 265 ? 36.614 -12.675 -31.120 1.00 46.28 265 SER A N 1
ATOM 2055 C CA . SER A 1 265 ? 36.177 -13.505 -30.009 1.00 46.28 265 SER A CA 1
ATOM 2056 C C . SER A 1 265 ? 34.737 -13.898 -30.305 1.00 46.28 265 SER A C 1
ATOM 2058 O O . SER A 1 265 ? 33.800 -13.103 -30.273 1.00 46.28 265 SER A O 1
ATOM 2060 N N . ARG A 1 266 ? 34.587 -15.154 -30.706 1.00 42.56 266 ARG A N 1
ATOM 2061 C CA . ARG A 1 266 ? 33.308 -15.838 -30.756 1.00 42.56 266 ARG A CA 1
ATOM 2062 C C . ARG A 1 266 ? 32.854 -15.938 -29.301 1.00 42.56 266 ARG A C 1
ATOM 2064 O O . ARG A 1 266 ? 33.382 -16.755 -28.558 1.00 42.56 266 ARG A O 1
ATOM 2071 N N . VAL A 1 267 ? 31.979 -15.032 -28.876 1.00 47.41 267 VAL A N 1
ATOM 2072 C CA . VAL A 1 267 ? 31.257 -15.189 -27.613 1.00 47.41 267 VAL A CA 1
ATOM 2073 C C . VAL A 1 267 ? 30.304 -16.351 -27.847 1.00 47.41 267 VAL A C 1
ATOM 2075 O O . VAL A 1 267 ? 29.293 -16.202 -28.534 1.00 47.41 267 VAL A O 1
ATOM 2078 N N . ASP A 1 268 ? 30.714 -17.530 -27.389 1.00 40.06 268 ASP A N 1
ATOM 2079 C CA . ASP A 1 268 ? 29.839 -18.687 -27.297 1.00 40.06 268 ASP A CA 1
ATOM 2080 C C . ASP A 1 268 ? 28.846 -18.380 -26.176 1.00 40.06 268 ASP A C 1
ATOM 2082 O O . ASP A 1 268 ? 29.208 -18.280 -25.005 1.00 40.06 268 ASP A O 1
ATOM 2086 N N . LEU A 1 269 ? 27.600 -18.118 -26.559 1.00 44.12 269 LEU A N 1
ATOM 2087 C CA . LEU A 1 269 ? 26.472 -18.061 -25.639 1.00 44.12 269 LEU A CA 1
ATOM 2088 C C . LEU A 1 269 ? 26.063 -19.508 -25.341 1.00 44.12 269 LEU A C 1
ATOM 2090 O O . LEU A 1 269 ? 25.016 -19.964 -25.796 1.00 44.12 269 LEU A O 1
ATOM 2094 N N . THR A 1 270 ? 26.904 -20.249 -24.623 1.00 37.53 270 THR A N 1
ATOM 2095 C CA . THR A 1 270 ? 26.437 -21.440 -23.916 1.00 37.53 270 THR A CA 1
ATOM 2096 C C . THR A 1 270 ? 25.762 -20.973 -22.635 1.00 37.53 270 THR A C 1
ATOM 2098 O O . THR A 1 270 ? 26.330 -20.220 -21.844 1.00 37.53 270 THR A O 1
ATOM 2101 N N . ALA A 1 271 ? 24.492 -21.355 -22.497 1.00 43.09 271 ALA A N 1
ATOM 2102 C CA . ALA A 1 271 ? 23.715 -21.202 -21.278 1.00 43.09 271 ALA A CA 1
ATOM 2103 C C . ALA A 1 271 ? 24.493 -21.779 -20.079 1.00 43.09 271 ALA A C 1
ATOM 2105 O O . ALA A 1 271 ? 25.268 -22.716 -20.278 1.00 43.09 271 ALA A O 1
ATOM 2106 N N . PRO A 1 272 ? 24.304 -21.257 -18.856 1.00 40.19 272 PRO A N 1
ATOM 2107 C CA . PRO A 1 272 ? 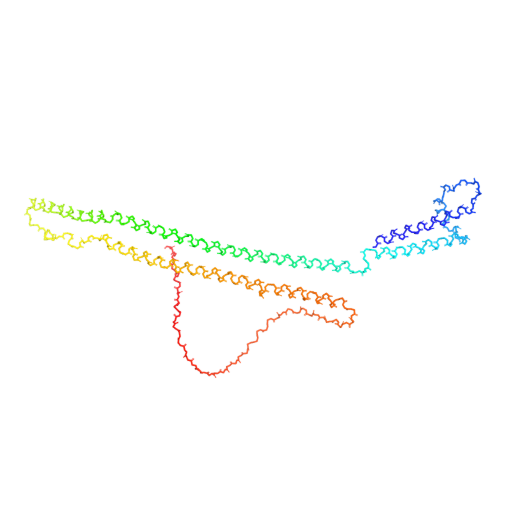24.834 -21.928 -17.681 1.00 40.19 272 PRO A CA 1
ATOM 2108 C C . PRO A 1 272 ? 24.096 -23.264 -17.541 1.00 40.19 272 PRO A C 1
ATOM 2110 O O . PRO A 1 272 ? 22.888 -23.283 -17.304 1.00 40.19 272 PRO A O 1
ATOM 2113 N N . GLU A 1 273 ? 24.806 -24.366 -17.780 1.00 39.81 273 GLU A N 1
ATOM 2114 C CA . GLU A 1 273 ? 24.387 -25.681 -17.308 1.00 39.81 273 GLU A CA 1
ATOM 2115 C C . GLU A 1 273 ? 24.610 -25.717 -15.792 1.00 39.81 273 GLU A C 1
ATOM 2117 O O . GLU A 1 273 ? 25.643 -25.274 -15.285 1.00 39.81 273 GLU A O 1
ATOM 2122 N N . ASP A 1 274 ? 23.573 -26.163 -15.088 1.00 48.69 274 ASP A N 1
ATOM 2123 C CA . ASP A 1 274 ? 23.567 -26.442 -13.661 1.00 48.69 274 ASP A CA 1
ATOM 2124 C C . ASP A 1 274 ? 24.591 -27.541 -13.340 1.00 48.69 274 ASP A C 1
ATOM 2126 O O . ASP A 1 274 ? 24.286 -28.721 -13.500 1.00 48.69 274 ASP A O 1
ATOM 2130 N N . ASP A 1 275 ? 25.763 -27.166 -12.829 1.00 36.84 275 ASP A N 1
ATOM 2131 C CA . ASP A 1 275 ? 26.661 -28.088 -12.130 1.00 36.84 275 ASP A CA 1
ATOM 2132 C C . ASP A 1 275 ? 26.596 -27.810 -10.625 1.00 36.84 275 ASP A C 1
ATOM 2134 O O . ASP A 1 275 ? 27.320 -26.999 -10.045 1.00 36.84 275 ASP A O 1
ATOM 2138 N N . PHE A 1 276 ? 25.644 -28.504 -10.002 1.00 39.19 276 PHE A N 1
ATOM 2139 C CA . PHE A 1 276 ? 25.667 -28.860 -8.590 1.00 39.19 276 PHE A CA 1
ATOM 2140 C C . PHE A 1 276 ? 26.784 -29.898 -8.391 1.00 39.19 276 PHE A C 1
ATOM 2142 O O . PHE A 1 276 ? 26.557 -31.094 -8.574 1.00 39.19 276 PHE A O 1
ATOM 2149 N N . GLU A 1 277 ? 27.974 -29.460 -7.988 1.00 38.81 277 GLU A N 1
ATOM 2150 C CA . GLU A 1 277 ? 28.946 -30.340 -7.338 1.00 38.81 277 GLU A CA 1
ATOM 2151 C C . GLU A 1 277 ? 28.893 -30.101 -5.828 1.00 38.81 277 GLU A C 1
ATOM 2153 O O . GLU A 1 277 ? 29.171 -29.016 -5.318 1.00 38.81 277 GLU A O 1
ATOM 2158 N N . ALA A 1 278 ? 28.430 -31.135 -5.129 1.00 43.22 278 ALA A N 1
ATOM 2159 C CA . ALA A 1 278 ? 28.513 -31.263 -3.690 1.00 43.22 278 ALA A CA 1
ATOM 2160 C C . ALA A 1 278 ? 29.959 -31.614 -3.325 1.00 43.22 278 ALA A C 1
ATOM 2162 O O . ALA A 1 278 ? 30.432 -32.693 -3.680 1.00 43.22 278 ALA A O 1
ATOM 2163 N N . GLU A 1 279 ? 30.636 -30.723 -2.607 1.00 39.38 279 GLU A N 1
ATOM 2164 C CA . GLU A 1 279 ? 31.837 -31.074 -1.856 1.00 39.38 279 GLU A CA 1
ATOM 2165 C C . GLU A 1 279 ? 31.464 -31.186 -0.376 1.00 39.38 279 GLU A C 1
ATOM 2167 O O . GLU A 1 279 ? 31.120 -30.209 0.292 1.00 39.38 279 GLU A O 1
ATOM 2172 N N . ASP A 1 280 ? 31.475 -32.436 0.085 1.00 42.78 280 ASP A N 1
ATOM 2173 C CA . ASP A 1 280 ? 31.552 -32.820 1.485 1.00 42.78 280 ASP A CA 1
ATOM 2174 C C . ASP A 1 280 ? 32.921 -32.386 2.036 1.00 42.78 280 ASP A C 1
ATOM 2176 O O . ASP A 1 280 ? 33.951 -32.922 1.626 1.00 42.78 280 ASP A O 1
ATOM 2180 N N . GLU A 1 281 ? 32.940 -31.474 3.006 1.00 43.16 281 GLU A N 1
ATOM 2181 C CA . GLU A 1 281 ? 34.041 -31.371 3.968 1.00 43.16 281 GLU A CA 1
ATOM 2182 C C . GLU A 1 281 ? 33.461 -31.425 5.385 1.00 43.16 281 GLU A C 1
ATOM 2184 O O . GLU A 1 281 ? 32.906 -30.463 5.921 1.00 43.16 281 GLU A O 1
ATOM 2189 N N . GLU A 1 282 ? 33.567 -32.618 5.971 1.00 43.50 282 GLU A N 1
ATOM 2190 C CA . GLU A 1 282 ? 33.625 -32.818 7.411 1.00 43.50 282 GLU A CA 1
ATOM 2191 C C . GLU A 1 282 ? 34.915 -32.166 7.930 1.00 43.50 282 GLU A C 1
ATOM 2193 O O . GLU A 1 282 ? 36.001 -32.545 7.499 1.00 43.50 282 GLU A O 1
ATOM 2198 N N . ASP A 1 283 ? 34.819 -31.242 8.888 1.00 39.16 283 ASP A N 1
ATOM 2199 C CA . ASP A 1 283 ? 35.691 -31.333 10.058 1.00 39.16 283 ASP A CA 1
ATOM 2200 C C . ASP A 1 283 ? 35.117 -30.591 11.270 1.00 39.16 283 ASP A C 1
ATOM 2202 O O . ASP A 1 283 ? 34.619 -29.463 11.214 1.00 39.16 283 ASP A O 1
ATOM 2206 N N . GLU A 1 284 ? 35.167 -31.308 12.383 1.00 43.88 284 GLU A N 1
ATOM 2207 C CA . GLU A 1 284 ? 34.727 -30.938 13.717 1.00 43.88 284 GLU A CA 1
ATOM 2208 C C . GLU A 1 284 ? 35.637 -29.852 14.319 1.00 43.88 284 GLU A C 1
ATOM 2210 O O . GLU A 1 284 ? 36.853 -29.881 14.150 1.00 43.88 284 GLU A O 1
ATOM 2215 N N . THR A 1 285 ? 35.083 -28.920 15.103 1.00 37.75 285 THR A N 1
ATOM 2216 C CA . THR A 1 285 ? 35.436 -28.761 16.534 1.00 37.75 285 THR A CA 1
ATOM 2217 C C . THR A 1 285 ? 34.673 -27.608 17.213 1.00 37.75 285 THR A C 1
ATOM 2219 O O . THR A 1 285 ? 34.789 -26.438 16.871 1.00 37.75 285 THR A O 1
ATOM 2222 N N . GLU A 1 286 ? 33.858 -28.022 18.185 1.00 38.16 286 GLU A N 1
ATOM 2223 C CA . GLU A 1 286 ? 33.653 -27.486 19.541 1.00 38.16 286 GLU A CA 1
ATOM 2224 C C . GLU A 1 286 ? 33.642 -25.971 19.864 1.00 38.16 286 GLU A C 1
ATOM 2226 O O . GLU A 1 286 ? 34.670 -25.306 19.861 1.00 38.16 286 GLU A O 1
ATOM 2231 N N . LEU A 1 287 ? 32.471 -25.571 20.406 1.00 38.97 287 LEU A N 1
ATOM 2232 C CA . LEU A 1 287 ? 32.223 -24.764 21.626 1.00 38.97 287 LEU A CA 1
ATOM 2233 C C . LEU A 1 287 ? 32.674 -23.284 21.579 1.00 38.97 287 LEU A C 1
ATOM 2235 O O . LEU A 1 287 ? 33.836 -22.966 21.407 1.00 38.97 287 LEU A O 1
ATOM 2239 N N . GLU A 1 288 ? 31.789 -22.302 21.755 1.00 38.66 288 GLU A N 1
ATOM 2240 C CA . GLU A 1 288 ? 31.107 -22.017 23.021 1.00 38.66 288 GLU A CA 1
ATOM 2241 C C . GLU A 1 288 ? 29.692 -21.446 22.830 1.00 38.66 288 GLU A C 1
ATOM 2243 O O . GLU A 1 288 ? 29.382 -20.715 21.889 1.00 38.66 288 GLU A O 1
ATOM 2248 N N . ALA A 1 289 ? 28.831 -21.811 23.776 1.00 40.84 289 ALA A N 1
ATOM 2249 C CA . ALA A 1 289 ? 27.446 -21.403 23.884 1.00 40.84 289 ALA A CA 1
ATOM 2250 C C . ALA A 1 289 ? 27.32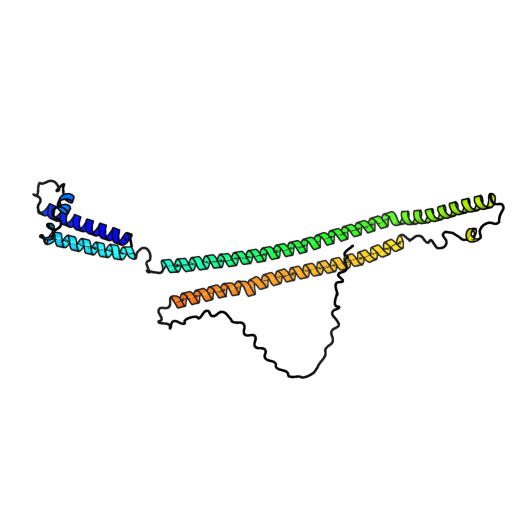2 -19.981 24.447 1.00 40.84 289 ALA A C 1
ATOM 2252 O O . ALA A 1 289 ? 27.834 -19.704 25.530 1.00 40.84 289 ALA A O 1
ATOM 2253 N N . GLU 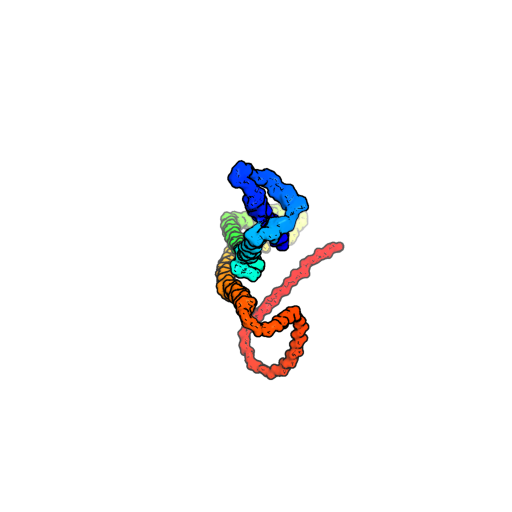A 1 290 ? 26.527 -19.135 23.789 1.00 40.75 290 GLU A N 1
ATOM 2254 C CA . GLU A 1 290 ? 25.845 -18.039 24.472 1.00 40.75 290 GLU A CA 1
ATOM 2255 C C . GLU A 1 290 ? 24.344 -18.062 24.147 1.00 40.75 290 GLU A C 1
ATOM 2257 O O . GLU A 1 290 ? 23.886 -18.223 23.016 1.00 40.75 290 GLU A O 1
ATOM 2262 N N . GLU A 1 291 ? 23.600 -18.020 25.237 1.00 45.75 291 GLU A N 1
ATOM 2263 C CA . GLU A 1 291 ? 22.213 -18.377 25.464 1.00 45.75 291 GLU A CA 1
ATOM 2264 C C . GLU A 1 291 ? 21.251 -17.264 25.026 1.00 45.75 291 GLU A C 1
ATOM 2266 O O . GLU A 1 291 ? 21.248 -16.188 25.619 1.00 45.75 291 GLU A O 1
ATOM 2271 N N . ILE A 1 292 ? 20.366 -17.523 24.051 1.00 39.06 292 ILE A N 1
ATOM 2272 C CA . ILE A 1 292 ? 19.129 -16.739 23.876 1.00 39.06 292 ILE A CA 1
ATOM 2273 C C . ILE A 1 292 ? 17.938 -17.674 23.602 1.00 39.06 292 ILE A C 1
ATOM 2275 O O . ILE A 1 292 ? 17.959 -18.541 22.732 1.00 39.06 292 ILE A O 1
ATOM 2279 N N . ALA A 1 293 ? 16.901 -17.468 24.413 1.00 45.75 293 ALA A N 1
ATOM 2280 C CA . ALA A 1 293 ? 15.700 -18.268 24.646 1.00 45.75 293 ALA A CA 1
ATOM 2281 C C . ALA A 1 293 ? 14.748 -18.456 23.424 1.00 45.75 293 ALA A C 1
ATOM 2283 O O . ALA A 1 293 ? 14.914 -17.822 22.380 1.00 45.75 293 ALA A O 1
ATOM 2284 N N . PRO A 1 294 ? 13.717 -19.327 23.532 1.00 45.97 294 PRO A N 1
ATOM 2285 C CA . PRO A 1 294 ? 13.163 -20.065 22.400 1.00 45.97 294 PRO A CA 1
ATOM 2286 C C . PRO A 1 294 ? 12.060 -19.329 21.628 1.00 45.97 294 PRO A C 1
ATOM 2288 O O . PRO A 1 294 ? 11.108 -18.789 22.197 1.00 45.97 294 PRO A O 1
ATOM 2291 N N . ARG A 1 295 ? 12.117 -19.439 20.294 1.00 38.81 295 ARG A N 1
ATOM 2292 C CA . ARG A 1 295 ? 10.983 -19.186 19.396 1.00 38.81 295 ARG A CA 1
ATOM 2293 C C . ARG A 1 295 ? 9.930 -20.279 19.582 1.00 38.81 295 ARG A C 1
ATOM 2295 O O . ARG A 1 295 ? 10.138 -21.433 19.221 1.00 38.81 295 ARG A O 1
ATOM 2302 N N . THR A 1 296 ? 8.786 -19.899 20.137 1.00 41.59 296 THR A N 1
ATOM 2303 C CA . THR A 1 296 ? 7.599 -20.749 20.233 1.00 41.59 296 THR A CA 1
ATOM 2304 C C . THR A 1 296 ? 7.020 -20.976 18.837 1.00 41.59 296 THR A C 1
ATOM 2306 O O . THR A 1 296 ? 6.655 -20.034 18.134 1.00 41.59 296 THR A O 1
ATOM 2309 N N . SER A 1 297 ? 6.940 -22.240 18.434 1.00 37.41 297 SER A N 1
ATOM 2310 C CA . SER A 1 297 ? 6.281 -22.704 17.221 1.00 37.41 297 SER A CA 1
ATOM 2311 C C . SER A 1 297 ? 4.759 -22.600 17.369 1.00 37.41 297 SER A C 1
ATOM 2313 O O . SER A 1 297 ? 4.131 -23.303 18.160 1.00 37.41 297 SER A O 1
ATOM 2315 N N . LEU A 1 298 ? 4.137 -21.719 16.586 1.00 36.41 298 LEU A N 1
ATOM 2316 C CA . LEU A 1 298 ? 2.685 -21.691 16.412 1.00 36.41 298 LEU A CA 1
ATOM 2317 C C . LEU A 1 298 ? 2.301 -22.728 15.353 1.00 36.41 298 LEU A C 1
ATOM 2319 O O . LEU A 1 298 ? 2.331 -22.475 14.151 1.00 36.41 298 LEU A O 1
ATOM 2323 N N . SER A 1 299 ? 1.951 -23.921 15.831 1.00 35.66 299 SER A N 1
ATOM 2324 C CA . SER A 1 299 ? 1.244 -24.934 15.053 1.00 35.66 299 SER A CA 1
ATOM 2325 C C . SER A 1 299 ? -0.193 -24.465 14.807 1.00 35.66 299 SER A C 1
ATOM 2327 O O . SER A 1 299 ? -0.989 -24.303 15.733 1.00 35.66 299 SER A O 1
ATOM 2329 N N . PHE A 1 300 ? -0.537 -24.213 13.543 1.00 37.59 300 PHE A N 1
ATOM 2330 C CA . PHE A 1 300 ? -1.909 -23.901 13.158 1.00 37.59 300 PHE A CA 1
ATOM 2331 C C . PHE A 1 300 ? -2.713 -25.197 13.018 1.00 37.59 300 PHE A C 1
ATOM 2333 O O . PHE A 1 300 ? -2.488 -26.025 12.136 1.00 37.59 300 PHE A O 1
ATOM 2340 N N . PHE A 1 301 ? -3.667 -25.352 13.927 1.00 37.50 301 PHE A N 1
ATOM 2341 C CA . PHE A 1 301 ? -4.676 -26.399 13.957 1.00 37.50 301 PHE A CA 1
ATOM 2342 C C . PHE A 1 301 ? -5.671 -26.178 12.800 1.00 37.50 301 PHE A C 1
ATOM 2344 O O . PHE A 1 301 ? -6.480 -25.251 12.841 1.00 37.50 301 PHE A O 1
ATOM 2351 N N . SER A 1 302 ? -5.645 -27.024 11.767 1.00 39.97 302 SER A N 1
ATOM 2352 C CA . SER A 1 302 ? -6.727 -27.107 10.776 1.00 39.97 302 SER A CA 1
ATOM 2353 C C . SER A 1 302 ? -7.701 -28.209 11.190 1.00 39.97 302 SER A C 1
ATOM 2355 O O . SER A 1 302 ? -7.399 -29.398 11.091 1.00 39.97 302 SER A O 1
ATOM 2357 N N . ARG A 1 303 ? -8.880 -27.818 11.691 1.00 42.25 303 ARG A N 1
ATOM 2358 C CA . ARG A 1 303 ? -10.006 -28.727 11.956 1.00 42.25 303 ARG A CA 1
ATOM 2359 C C . ARG A 1 303 ? -11.321 -28.099 11.480 1.00 42.25 303 ARG A C 1
ATOM 2361 O O . ARG A 1 303 ? -11.915 -27.287 12.179 1.00 42.25 303 ARG A O 1
ATOM 2368 N N . ARG A 1 304 ? -11.791 -28.525 10.307 1.00 45.50 304 ARG A N 1
ATOM 2369 C CA . ARG A 1 304 ? -13.198 -28.589 9.844 1.00 45.50 304 ARG A CA 1
ATOM 2370 C C . ARG A 1 304 ? -13.191 -29.680 8.764 1.00 45.50 304 ARG A C 1
ATOM 2372 O O . ARG A 1 304 ? -12.400 -29.593 7.844 1.00 45.50 304 ARG A O 1
ATOM 2379 N N . GLY A 1 305 ? -13.917 -30.789 8.851 1.00 36.31 305 GLY A N 1
ATOM 2380 C CA . GLY A 1 305 ? -15.287 -30.952 9.321 1.00 36.31 305 GLY A CA 1
ATOM 2381 C C . GLY A 1 305 ? -16.162 -31.253 8.103 1.00 36.31 305 GLY A C 1
ATOM 2382 O O . GLY A 1 305 ? -16.891 -30.374 7.657 1.00 36.31 305 GLY A O 1
ATOM 2383 N N . ALA A 1 306 ? -16.045 -32.463 7.544 1.00 46.91 306 ALA A N 1
ATOM 2384 C CA . ALA A 1 306 ? -16.933 -32.971 6.502 1.00 46.91 306 ALA A CA 1
ATOM 2385 C C . ALA A 1 306 ? -18.057 -33.780 7.166 1.00 46.91 306 ALA A C 1
ATOM 2387 O O . ALA A 1 306 ? -17.795 -34.735 7.895 1.00 46.91 306 ALA A O 1
ATOM 2388 N N . ARG A 1 307 ? -19.299 -33.341 6.949 1.00 50.50 307 ARG A N 1
ATOM 2389 C CA . ARG A 1 307 ? -20.521 -34.075 7.288 1.00 50.50 307 ARG A CA 1
ATOM 2390 C C . ARG A 1 307 ? -20.787 -35.120 6.200 1.00 50.50 307 ARG A C 1
ATOM 2392 O O . ARG A 1 307 ? -20.838 -34.750 5.030 1.00 50.50 307 ARG A O 1
ATOM 2399 N N . HIS A 1 308 ? -21.028 -36.358 6.616 1.00 53.25 308 HIS A N 1
ATOM 2400 C CA . HIS A 1 308 ? -21.933 -37.309 5.975 1.00 53.25 308 HIS A CA 1
ATOM 2401 C C . HIS A 1 308 ? -22.889 -37.820 7.048 1.00 53.25 308 HIS A C 1
ATOM 2403 O O . HIS A 1 308 ? -22.423 -37.971 8.201 1.00 53.25 308 HIS A O 1
#

pLDDT: mean 77.77, std 17.33, range [35.66, 96.75]